Protein AF-T1IF90-F1 (afdb_monomer_lite)

Foldseek 3Di:
DLDDPDDCVQFLVSPPCLQVVLVVVCCVPPDDVVLAAWPDKAFWWWQDLQRFTATWIWTDHLFWTKTWDAASVVRGTDDMDIDTLQLFQEKEKEFAWEWLPFPDDDPPDDDDDPPPPCCPPPVVVVVVVPDDDDDDDDDPDDPPPPVRDTHTSPWIKMKTFRPNPDDDDPVLLPDPPNPDDRMIMTTFDPCLVVDDPVVVCSLNRHRVNVVVSSVVSCVPSVVPHNHHYHYDHDYSHNHPHDPSCVNVVVVVNGNGDDDDPDD

Organism: Rhodnius prolixus (NCBI:txid13249)

InterPro domains:
  IPR022158 Inositol phosphatase [PF12456] (11-103)
  IPR034753 hSac2 domain [PS51791] (13-161)
  IPR040242 Tumor protein p63-regulated gene 1-like [PTHR31108] (6-263)

Structure (mmCIF, N/CA/C/O backbone):
data_AF-T1I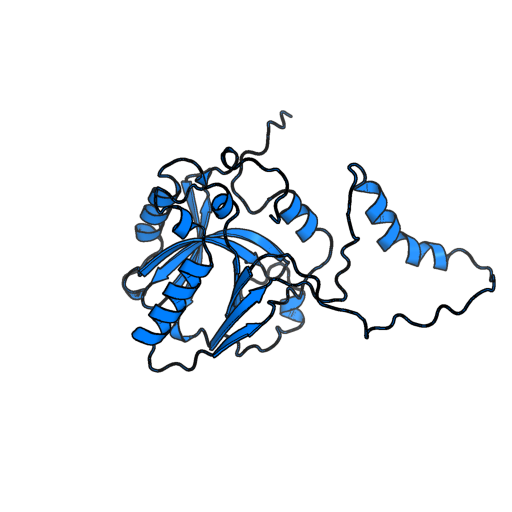F90-F1
#
_entry.id   AF-T1IF90-F1
#
loop_
_atom_site.group_PDB
_atom_site.id
_atom_site.type_symbol
_atom_site.label_atom_id
_atom_site.label_alt_id
_atom_site.label_comp_id
_atom_site.label_asym_id
_atom_site.label_entity_id
_atom_site.label_seq_id
_atom_site.pdbx_PDB_ins_code
_atom_site.Cartn_x
_atom_site.Cartn_y
_atom_site.Cartn_z
_atom_site.occupancy
_atom_site.B_iso_or_equiv
_atom_site.auth_seq_id
_atom_site.auth_comp_id
_atom_site.auth_asym_id
_atom_site.auth_atom_id
_atom_site.pdbx_PDB_model_num
ATOM 1 N N . VAL A 1 1 ? 18.112 -12.708 -6.846 1.00 41.78 1 VAL A N 1
ATOM 2 C CA . VAL A 1 1 ? 17.309 -11.521 -6.464 1.00 41.78 1 VAL A CA 1
ATOM 3 C C . VAL A 1 1 ? 16.527 -11.090 -7.694 1.00 41.78 1 VAL A C 1
ATOM 5 O O . VAL A 1 1 ? 17.154 -10.999 -8.745 1.00 41.78 1 VAL A O 1
ATOM 8 N N . PRO A 1 2 ? 15.200 -10.905 -7.627 1.00 41.34 2 PRO A N 1
ATOM 9 C CA . PRO A 1 2 ? 14.391 -10.539 -8.786 1.00 41.34 2 PRO A CA 1
ATOM 10 C C . PRO A 1 2 ? 14.542 -9.037 -9.047 1.00 41.34 2 PRO A C 1
ATOM 12 O O . PRO A 1 2 ? 13.644 -8.260 -8.746 1.00 41.34 2 PRO A O 1
ATOM 15 N N . TRP A 1 3 ? 15.711 -8.588 -9.504 1.00 47.84 3 TRP A N 1
ATOM 16 C CA . TRP A 1 3 ? 15.953 -7.154 -9.629 1.00 47.84 3 TRP A CA 1
ATOM 17 C C . TRP A 1 3 ? 16.817 -6.768 -10.829 1.00 47.84 3 TRP A C 1
ATOM 19 O O . TRP A 1 3 ? 17.763 -7.464 -11.194 1.00 47.84 3 TRP A O 1
ATOM 29 N N . SER A 1 4 ? 16.434 -5.646 -11.443 1.00 51.16 4 SER A N 1
ATOM 30 C CA . SER A 1 4 ? 16.751 -5.201 -12.804 1.00 51.16 4 SER A CA 1
ATOM 31 C C . SER A 1 4 ? 17.894 -4.180 -12.916 1.00 51.16 4 SER A C 1
ATOM 33 O O . SER A 1 4 ? 18.052 -3.576 -13.975 1.00 51.16 4 SER A O 1
ATOM 35 N N . GLY A 1 5 ? 18.717 -3.987 -11.879 1.00 54.72 5 GLY A N 1
ATOM 36 C CA . GLY A 1 5 ? 19.872 -3.078 -11.950 1.00 54.72 5 GLY A CA 1
ATOM 37 C C . GLY A 1 5 ? 19.556 -1.594 -11.719 1.00 54.72 5 GLY A C 1
ATOM 38 O O . GLY A 1 5 ? 20.279 -0.739 -12.220 1.00 54.72 5 GLY A O 1
ATOM 39 N N . GLU A 1 6 ? 18.475 -1.264 -11.011 1.00 64.50 6 GLU A N 1
ATOM 40 C CA . GLU A 1 6 ? 18.111 0.128 -10.686 1.00 64.50 6 GLU A CA 1
ATOM 41 C C . GLU A 1 6 ? 19.031 0.739 -9.595 1.00 64.50 6 GLU A C 1
ATOM 43 O O . GLU A 1 6 ? 19.900 0.069 -9.072 1.00 64.50 6 GLU A O 1
ATOM 48 N N . ASN A 1 7 ? 18.943 2.011 -9.205 1.00 80.00 7 ASN A N 1
ATOM 49 C CA . ASN A 1 7 ? 19.675 2.491 -8.018 1.00 80.00 7 ASN A CA 1
ATOM 50 C C . ASN A 1 7 ? 18.675 2.843 -6.918 1.00 80.00 7 ASN A C 1
ATOM 52 O O . ASN A 1 7 ? 17.694 3.535 -7.180 1.00 80.00 7 ASN A O 1
ATOM 56 N N . ALA A 1 8 ? 18.919 2.406 -5.679 1.00 83.94 8 ALA A N 1
ATOM 57 C CA . ALA A 1 8 ? 18.094 2.786 -4.528 1.00 83.94 8 ALA A CA 1
ATOM 58 C C . ALA A 1 8 ? 17.960 4.313 -4.413 1.00 83.94 8 ALA A C 1
ATOM 60 O O . ALA A 1 8 ? 16.882 4.835 -4.143 1.00 83.94 8 ALA A O 1
ATOM 61 N N . LYS A 1 9 ? 19.042 5.034 -4.733 1.00 86.50 9 LYS A N 1
ATOM 62 C CA . LYS A 1 9 ? 19.108 6.502 -4.723 1.00 86.50 9 LYS A CA 1
ATOM 63 C C . LYS A 1 9 ? 18.199 7.176 -5.751 1.00 86.50 9 LYS A C 1
ATOM 65 O O . LYS A 1 9 ? 17.943 8.372 -5.618 1.00 86.50 9 LYS A O 1
ATOM 70 N N . ASP A 1 10 ? 17.715 6.443 -6.753 1.00 87.94 10 ASP A N 1
ATOM 71 C CA . ASP A 1 10 ? 16.785 6.990 -7.740 1.00 87.94 10 ASP A CA 1
ATOM 72 C C . ASP A 1 10 ? 15.387 7.166 -7.148 1.00 87.94 10 ASP A C 1
ATOM 74 O O . ASP A 1 10 ? 14.632 8.009 -7.626 1.00 87.94 10 ASP A O 1
ATOM 78 N N . PHE A 1 11 ? 15.020 6.397 -6.121 1.00 88.75 11 PHE A N 1
ATOM 79 C CA . PHE A 1 11 ? 13.725 6.523 -5.461 1.00 88.75 11 PHE A CA 1
ATOM 80 C C . PHE A 1 11 ? 13.696 7.784 -4.595 1.00 88.75 11 PHE A C 1
ATOM 82 O O . PHE A 1 11 ? 14.562 7.992 -3.745 1.00 88.75 11 PHE A O 1
ATOM 89 N N . PHE A 1 12 ? 12.676 8.627 -4.764 1.00 90.69 12 PHE A N 1
ATOM 90 C CA . PHE A 1 12 ? 12.537 9.833 -3.940 1.00 90.69 12 PHE A CA 1
ATOM 91 C C . PHE A 1 12 ? 12.354 9.484 -2.457 1.00 90.69 12 PHE A C 1
ATOM 93 O O . PHE A 1 12 ? 12.907 10.167 -1.596 1.00 90.69 12 PHE A O 1
ATOM 100 N N . CYS A 1 13 ? 11.662 8.382 -2.164 1.00 89.25 13 CYS A N 1
ATOM 101 C CA . CYS A 1 13 ? 11.449 7.865 -0.814 1.00 89.25 13 CYS A CA 1
ATOM 102 C C . CYS A 1 13 ? 12.718 7.305 -0.141 1.00 89.25 13 CYS A C 1
ATOM 104 O O . CYS A 1 13 ? 12.714 7.140 1.073 1.00 89.25 13 CYS A O 1
ATOM 106 N N . TYR A 1 14 ? 13.820 7.082 -0.874 1.00 89.25 14 TYR A N 1
ATOM 107 C CA . TYR A 1 14 ? 15.103 6.658 -0.287 1.00 89.25 14 TYR A CA 1
ATOM 108 C C . TYR A 1 14 ? 15.765 7.758 0.556 1.00 89.25 14 TYR A C 1
ATOM 110 O O . TYR A 1 14 ? 16.671 7.497 1.343 1.00 89.25 14 TYR A O 1
ATOM 118 N N . ARG A 1 15 ? 15.345 9.017 0.394 1.00 89.44 15 ARG A N 1
ATOM 119 C CA . ARG A 1 15 ? 15.882 10.131 1.179 1.00 89.44 15 ARG A CA 1
ATOM 120 C C . ARG A 1 15 ? 15.450 10.001 2.640 1.00 89.44 15 ARG A C 1
ATOM 122 O O . ARG A 1 15 ? 14.266 9.840 2.934 1.00 89.44 15 ARG A O 1
ATOM 129 N N . ASN A 1 16 ? 16.413 10.153 3.546 1.00 85.81 16 ASN A N 1
ATOM 130 C CA . ASN A 1 16 ? 16.190 10.036 4.986 1.00 85.81 16 ASN A CA 1
ATOM 131 C C . ASN A 1 16 ? 15.026 10.915 5.465 1.00 85.81 16 ASN A C 1
ATOM 133 O O . ASN A 1 16 ? 14.923 12.091 5.110 1.00 85.81 16 ASN A O 1
ATOM 137 N N . GLY A 1 17 ? 14.152 10.329 6.284 1.00 88.50 17 GLY A N 1
ATOM 138 C CA . GLY A 1 17 ? 13.009 11.005 6.901 1.00 88.50 17 GLY A CA 1
ATOM 139 C C . GLY A 1 17 ? 11.807 11.247 5.984 1.00 88.50 17 GLY A C 1
ATOM 140 O O . GLY A 1 17 ? 10.732 11.569 6.482 1.00 88.50 17 GLY A O 1
ATOM 141 N N . LEU A 1 18 ? 11.926 11.050 4.669 1.00 92.19 18 LEU A N 1
ATOM 142 C CA . LEU A 1 18 ? 10.879 11.426 3.715 1.00 92.19 18 LEU A CA 1
ATOM 143 C C . LEU A 1 18 ? 9.643 10.513 3.830 1.00 92.19 18 LEU A C 1
ATOM 145 O O . LEU A 1 18 ? 8.515 11.002 3.837 1.00 92.19 18 LEU A O 1
ATOM 149 N N . VAL A 1 19 ? 9.847 9.208 4.048 1.00 93.44 19 VAL A N 1
ATOM 150 C CA . VAL A 1 19 ? 8.753 8.262 4.341 1.00 93.44 19 VAL A CA 1
ATOM 151 C C . VAL A 1 19 ? 8.096 8.561 5.692 1.00 93.44 19 VAL A C 1
ATOM 153 O O . VAL A 1 19 ? 6.872 8.574 5.784 1.00 93.44 19 VAL A O 1
ATOM 156 N N . SER A 1 20 ? 8.885 8.866 6.729 1.00 93.38 20 SER A N 1
ATOM 157 C CA . SER A 1 20 ? 8.363 9.226 8.059 1.00 93.38 20 SER A CA 1
ATOM 158 C C . SER A 1 20 ? 7.502 10.494 8.013 1.00 93.38 20 SER A C 1
ATOM 160 O O . SER A 1 20 ? 6.403 10.524 8.570 1.00 93.38 20 SER A O 1
ATOM 162 N N . ASN A 1 21 ? 7.953 11.517 7.281 1.00 95.25 21 ASN A N 1
ATOM 163 C CA . ASN A 1 21 ? 7.198 12.752 7.077 1.00 95.25 21 ASN A CA 1
ATOM 164 C C . ASN A 1 21 ? 5.886 12.484 6.336 1.00 95.25 21 ASN A C 1
ATOM 166 O O . ASN A 1 21 ? 4.833 12.913 6.800 1.00 95.25 21 ASN A O 1
ATOM 170 N N . ALA A 1 22 ? 5.932 11.704 5.252 1.00 96.31 22 ALA A N 1
ATOM 171 C CA . ALA A 1 22 ? 4.744 11.327 4.491 1.00 96.31 22 ALA A CA 1
ATOM 172 C C . ALA A 1 22 ? 3.731 10.548 5.348 1.00 96.31 22 ALA A C 1
ATOM 174 O O . ALA A 1 22 ? 2.530 10.809 5.293 1.00 96.31 22 ALA A O 1
ATOM 175 N N . VAL A 1 23 ? 4.205 9.635 6.202 1.00 96.12 23 VAL A N 1
ATOM 176 C CA . VAL A 1 23 ? 3.372 8.951 7.201 1.00 96.12 23 VAL A CA 1
ATOM 177 C C . VAL A 1 23 ? 2.760 9.961 8.177 1.00 96.12 23 VAL A C 1
ATOM 179 O O . VAL A 1 23 ? 1.567 9.886 8.459 1.00 96.12 23 VAL A O 1
ATOM 182 N N . GLY A 1 24 ? 3.540 10.923 8.675 1.00 96.31 24 GLY A N 1
ATOM 183 C CA . GLY A 1 24 ? 3.065 11.985 9.565 1.00 96.31 24 GLY A CA 1
ATOM 184 C C . GLY A 1 24 ? 1.987 12.879 8.944 1.00 96.31 24 GLY A C 1
ATOM 185 O O . GLY A 1 24 ? 1.017 13.217 9.621 1.00 96.31 24 GLY A O 1
ATOM 186 N N . GLU A 1 25 ? 2.119 13.226 7.665 1.00 96.19 25 GLU A N 1
ATOM 187 C CA . GLU A 1 25 ? 1.106 13.967 6.906 1.00 96.19 25 GLU A CA 1
ATOM 188 C C . GLU A 1 25 ? -0.152 13.127 6.690 1.00 96.19 25 GLU A C 1
ATOM 190 O O . GLU A 1 25 ? -1.251 13.565 7.030 1.00 96.19 25 GLU A O 1
ATOM 195 N N . CYS A 1 26 ? -0.006 11.873 6.255 1.00 96.12 26 CYS A N 1
ATOM 196 C CA . CYS A 1 26 ? -1.147 10.978 6.059 1.00 96.12 26 CYS A CA 1
ATOM 197 C C . CYS A 1 26 ? -1.917 10.728 7.364 1.00 96.12 26 CYS A C 1
ATOM 199 O O . CYS A 1 26 ? -3.143 10.643 7.344 1.00 96.12 26 CYS A O 1
ATOM 201 N N . LYS A 1 27 ? -1.236 10.666 8.518 1.00 95.69 27 LYS A N 1
ATOM 202 C CA . LYS A 1 27 ? -1.909 10.578 9.826 1.00 95.69 27 LYS A CA 1
ATOM 203 C C . LYS A 1 27 ? -2.815 11.777 10.107 1.00 95.69 27 LYS A C 1
ATOM 205 O O . LYS A 1 27 ? -3.818 11.606 10.785 1.00 95.69 27 LYS A O 1
ATOM 210 N N . LYS A 1 28 ? -2.462 12.972 9.629 1.00 95.00 28 LYS A N 1
ATOM 211 C CA . LYS A 1 28 ? -3.242 14.200 9.847 1.00 95.00 28 LYS A CA 1
ATOM 212 C C . LYS A 1 28 ? -4.353 14.371 8.814 1.00 95.00 28 LYS A C 1
ATOM 214 O O . LYS A 1 28 ? -5.429 14.833 9.166 1.00 95.00 28 LYS A O 1
ATOM 219 N N . GLU A 1 29 ? -4.077 14.032 7.557 1.00 94.19 29 GLU A N 1
ATOM 220 C CA . GLU A 1 29 ? -4.976 14.317 6.431 1.00 94.19 29 GLU A CA 1
ATOM 221 C C . GLU A 1 29 ? -5.935 13.166 6.101 1.00 94.19 29 GLU A C 1
ATOM 223 O O . GLU A 1 29 ? -7.036 13.408 5.611 1.00 94.19 29 GLU A O 1
ATOM 228 N N . VAL A 1 30 ? -5.529 11.914 6.345 1.00 94.56 30 VAL A N 1
ATOM 229 C CA . VAL A 1 30 ? -6.281 10.723 5.911 1.00 94.56 30 VAL A CA 1
ATOM 230 C C . VAL A 1 30 ? -7.002 10.041 7.070 1.00 94.56 30 VAL A C 1
ATOM 232 O O . VAL A 1 30 ? -8.107 9.528 6.876 1.00 94.56 30 VAL A O 1
ATOM 235 N N . LEU A 1 31 ? -6.402 10.004 8.265 1.00 95.50 31 LEU A N 1
ATOM 236 C CA . LEU A 1 31 ? -7.022 9.354 9.420 1.00 95.50 31 LEU A CA 1
ATOM 237 C C . LEU A 1 31 ? -8.123 10.225 10.025 1.00 95.50 31 LEU A C 1
ATOM 239 O O . LEU A 1 31 ? -7.976 11.427 10.224 1.00 95.50 31 LEU A O 1
ATOM 243 N N . THR A 1 32 ? -9.222 9.569 10.358 1.00 95.25 32 THR A N 1
ATOM 244 C CA . THR A 1 32 ? -10.383 10.119 11.049 1.00 95.25 32 THR A CA 1
ATOM 245 C C . THR A 1 32 ? -10.560 9.400 12.388 1.00 95.25 32 THR A C 1
ATOM 247 O O . THR A 1 32 ? -10.107 8.260 12.522 1.00 95.25 32 THR A O 1
ATOM 250 N N . PRO A 1 33 ? -11.226 10.013 13.383 1.00 93.00 33 PRO A N 1
ATOM 251 C CA . PRO A 1 33 ? -11.439 9.379 14.688 1.00 93.00 33 PRO A CA 1
ATOM 252 C C . PRO A 1 33 ? -12.119 8.001 14.610 1.00 93.00 33 PRO A C 1
ATOM 254 O O . PRO A 1 33 ? -11.827 7.123 15.421 1.00 93.00 33 PRO A O 1
ATOM 257 N N . ASP A 1 34 ? -12.973 7.788 13.606 1.00 94.00 34 ASP A N 1
ATOM 258 C CA . ASP A 1 34 ? -13.716 6.539 13.412 1.00 94.00 34 ASP A CA 1
ATOM 259 C C . ASP A 1 34 ? -12.855 5.383 12.877 1.00 94.00 34 ASP A C 1
ATOM 261 O O . ASP A 1 34 ? -13.228 4.216 13.032 1.00 94.00 34 ASP A O 1
ATOM 265 N N . ASP A 1 35 ? -11.685 5.678 12.294 1.00 94.75 35 ASP A N 1
ATOM 266 C CA . ASP A 1 35 ? -10.770 4.659 11.765 1.00 94.75 35 ASP A CA 1
ATOM 267 C C . ASP A 1 35 ? -10.067 3.875 12.886 1.00 94.75 35 ASP A C 1
ATOM 269 O O . ASP A 1 35 ? -9.528 2.795 12.639 1.00 94.75 35 ASP A O 1
ATOM 273 N N . GLY A 1 36 ? -10.072 4.389 14.118 1.00 93.75 36 GLY A N 1
ATOM 274 C CA . GLY A 1 36 ? -9.383 3.796 15.260 1.00 93.75 36 GLY A CA 1
ATOM 275 C C . GLY A 1 36 ? -7.880 4.097 15.318 1.00 93.75 36 GLY A C 1
ATOM 276 O O . GLY A 1 36 ? -7.337 4.884 14.546 1.00 93.75 36 GLY A O 1
ATOM 277 N N . GLU A 1 37 ? -7.199 3.482 16.286 1.00 94.62 37 GLU A N 1
ATOM 278 C CA . GLU A 1 37 ? -5.774 3.714 16.545 1.00 94.62 37 GLU A CA 1
ATOM 279 C C . GLU A 1 37 ? -4.900 3.151 15.421 1.00 94.62 37 GLU A C 1
ATOM 281 O O . GLU A 1 37 ? -5.136 2.041 14.939 1.00 94.62 37 GLU A O 1
ATOM 286 N N . LEU A 1 38 ? -3.865 3.897 15.030 1.00 96.75 38 LEU A N 1
ATOM 287 C CA . LEU A 1 38 ? -2.868 3.425 14.075 1.00 96.75 38 LEU A CA 1
ATOM 288 C C . LEU A 1 38 ? -1.998 2.336 14.717 1.00 96.75 38 LEU A C 1
ATOM 290 O O . LEU A 1 38 ? -1.329 2.586 15.717 1.00 96.75 38 LEU A O 1
ATOM 294 N N . ILE A 1 39 ? -1.970 1.166 14.088 1.00 96.69 39 ILE A N 1
ATOM 295 C CA . ILE A 1 39 ? -1.146 0.019 14.474 1.00 96.69 39 ILE A CA 1
ATOM 296 C C . ILE A 1 39 ? 0.229 0.103 13.810 1.00 96.69 39 ILE A C 1
ATOM 298 O O . ILE A 1 39 ? 1.252 -0.004 14.481 1.00 96.69 39 ILE A O 1
ATOM 302 N N . GLY A 1 40 ? 0.259 0.371 12.502 1.00 96.62 40 GLY A N 1
ATOM 303 C CA . GLY A 1 40 ? 1.499 0.409 11.737 1.00 96.62 40 GLY A CA 1
ATOM 304 C C . GLY A 1 40 ? 1.361 1.115 10.393 1.00 96.62 40 GLY A C 1
ATOM 305 O O . GLY A 1 40 ? 0.261 1.435 9.934 1.00 96.62 40 GLY A O 1
ATOM 306 N N . SER A 1 41 ? 2.507 1.380 9.772 1.00 97.44 41 SER A N 1
ATOM 307 C CA . SER A 1 41 ? 2.610 2.027 8.467 1.00 97.44 41 SER A CA 1
ATOM 308 C C . SER A 1 41 ? 3.754 1.426 7.662 1.00 97.44 41 SER A C 1
ATOM 310 O O . SER A 1 41 ? 4.850 1.280 8.199 1.00 97.44 41 SER A O 1
ATOM 312 N N . TRP A 1 42 ? 3.520 1.163 6.380 1.00 97.75 42 TRP A N 1
ATOM 313 C CA . TRP A 1 42 ? 4.478 0.553 5.459 1.00 97.75 42 TRP A CA 1
ATOM 314 C C . TRP A 1 42 ? 4.488 1.299 4.129 1.00 97.75 42 TRP A C 1
ATOM 316 O O . TRP A 1 42 ? 3.478 1.872 3.722 1.00 97.75 42 TRP A O 1
ATOM 326 N N . LEU A 1 43 ? 5.615 1.266 3.427 1.00 97.25 43 LEU A N 1
ATOM 327 C CA . LEU A 1 43 ? 5.707 1.624 2.020 1.00 97.25 43 LEU A CA 1
ATOM 328 C C . LEU A 1 43 ? 5.823 0.323 1.231 1.00 97.25 43 LEU A C 1
ATOM 330 O O . LEU A 1 43 ? 6.855 -0.337 1.294 1.00 97.25 43 LEU A O 1
ATOM 334 N N . LEU A 1 44 ? 4.764 -0.055 0.518 1.00 97.44 44 LEU A N 1
ATOM 335 C CA . LEU A 1 44 ? 4.661 -1.326 -0.200 1.00 97.44 44 LEU A CA 1
ATOM 336 C C . LEU A 1 44 ? 4.397 -1.097 -1.689 1.00 97.44 44 LEU A C 1
ATOM 338 O O . LEU A 1 44 ? 4.040 -0.000 -2.130 1.00 97.44 44 LEU A O 1
ATOM 342 N N . THR A 1 45 ? 4.545 -2.164 -2.468 1.00 95.88 45 THR A N 1
ATOM 343 C CA . THR A 1 45 ? 4.139 -2.184 -3.872 1.00 95.88 45 THR A CA 1
ATOM 344 C C . THR A 1 45 ? 2.742 -2.783 -3.971 1.00 95.88 45 THR A C 1
ATOM 346 O O . THR A 1 45 ? 2.543 -3.966 -3.696 1.00 95.88 45 THR A O 1
ATOM 349 N N . GLU A 1 46 ? 1.766 -1.981 -4.382 1.00 95.19 46 GLU A N 1
ATOM 350 C CA . GLU A 1 46 ? 0.431 -2.454 -4.746 1.00 95.19 46 GLU A CA 1
ATOM 351 C C . GLU A 1 46 ? 0.452 -2.980 -6.184 1.00 95.19 46 GLU A C 1
ATOM 353 O O . GLU A 1 46 ? 0.855 -2.274 -7.112 1.00 95.19 46 GLU A O 1
ATOM 358 N N . ILE A 1 47 ? -0.029 -4.205 -6.384 1.00 91.94 47 ILE A N 1
ATOM 359 C CA . ILE A 1 47 ? -0.232 -4.789 -7.709 1.00 91.94 47 ILE A CA 1
ATOM 360 C C . ILE A 1 47 ? -1.700 -4.631 -8.057 1.00 91.94 47 ILE A C 1
ATOM 362 O O . ILE A 1 47 ? -2.584 -5.263 -7.472 1.00 91.94 47 ILE A O 1
ATOM 366 N N . SER A 1 48 ? -1.960 -3.761 -9.026 1.00 87.69 48 SER A N 1
ATOM 367 C CA . SER A 1 48 ? -3.318 -3.530 -9.504 1.00 87.69 48 SER A CA 1
ATOM 368 C C . SER A 1 48 ? -3.872 -4.750 -10.245 1.00 87.69 48 SER A C 1
ATOM 370 O O . SER A 1 48 ? -3.132 -5.631 -10.678 1.00 87.69 48 SER A O 1
ATOM 372 N N . PHE A 1 49 ? -5.185 -4.761 -10.481 1.00 83.31 49 PHE A N 1
ATOM 373 C CA . PHE A 1 49 ? -5.837 -5.823 -11.251 1.00 83.31 49 PHE A CA 1
ATOM 374 C C . PHE A 1 49 ? -5.243 -6.027 -12.659 1.00 83.31 49 PHE A C 1
ATOM 376 O O . PHE A 1 49 ? -5.206 -7.152 -13.145 1.00 83.31 49 PHE A O 1
ATOM 383 N N . TRP A 1 50 ? -4.737 -4.954 -13.273 1.00 80.62 50 TRP A N 1
ATOM 384 C CA . TRP A 1 50 ? -4.089 -4.941 -14.591 1.00 80.62 50 TRP A CA 1
ATOM 385 C C . TRP A 1 50 ? -2.574 -5.177 -14.526 1.00 80.62 50 TRP A C 1
ATOM 387 O O . TRP A 1 50 ? -1.850 -4.756 -15.422 1.00 80.62 50 TRP A O 1
ATOM 397 N N . ASP A 1 51 ? -2.086 -5.770 -13.435 1.00 84.19 51 ASP A N 1
ATOM 398 C CA . ASP A 1 51 ? -0.671 -6.066 -13.190 1.00 84.19 51 ASP A CA 1
ATOM 399 C C . ASP A 1 51 ? 0.259 -4.835 -13.186 1.00 84.19 51 ASP A C 1
ATOM 401 O O . ASP A 1 51 ? 1.471 -4.958 -13.268 1.00 84.19 51 ASP A O 1
ATOM 405 N N . ASN A 1 52 ? -0.270 -3.616 -13.047 1.00 85.88 52 ASN A N 1
ATOM 406 C CA . ASN A 1 52 ? 0.579 -2.444 -12.818 1.00 85.88 52 ASN A CA 1
ATOM 407 C C . ASN A 1 52 ? 1.041 -2.400 -11.358 1.00 85.88 52 ASN A C 1
ATOM 409 O O . ASN A 1 52 ? 0.196 -2.344 -10.458 1.00 85.88 52 ASN A O 1
ATOM 413 N N . GLU A 1 53 ? 2.354 -2.354 -11.153 1.00 89.88 53 GLU A N 1
ATOM 414 C CA . GLU A 1 53 ? 2.998 -2.137 -9.854 1.00 89.88 53 GLU A CA 1
ATOM 415 C C . GLU A 1 53 ? 3.023 -0.665 -9.484 1.00 89.88 53 GLU A C 1
ATOM 417 O O . GLU A 1 53 ? 3.452 0.167 -10.282 1.00 89.88 53 GLU A O 1
ATOM 422 N N . LYS A 1 54 ? 2.574 -0.318 -8.281 1.00 93.00 54 LYS A N 1
ATOM 423 C CA . LYS A 1 54 ? 2.491 1.074 -7.840 1.00 93.00 54 LYS A CA 1
ATOM 424 C C . LYS A 1 54 ? 3.001 1.221 -6.415 1.00 93.00 54 LYS A C 1
ATOM 426 O O . LYS A 1 54 ? 2.612 0.463 -5.534 1.00 93.00 54 LYS A O 1
ATOM 431 N N . GLU A 1 55 ? 3.805 2.248 -6.184 1.00 94.81 55 GLU A N 1
ATOM 432 C CA . GLU A 1 55 ? 4.280 2.621 -4.852 1.00 94.81 55 GLU A CA 1
ATOM 433 C C . GLU A 1 55 ? 3.118 3.169 -4.007 1.00 94.81 55 GLU A C 1
ATOM 435 O O . GLU A 1 55 ? 2.385 4.066 -4.450 1.00 94.81 55 GLU A O 1
ATOM 440 N N . ARG A 1 56 ? 2.902 2.605 -2.813 1.00 97.31 56 ARG A N 1
ATOM 441 C CA . ARG A 1 56 ? 1.804 2.979 -1.908 1.00 97.31 56 ARG A CA 1
ATOM 442 C C . ARG A 1 56 ? 2.238 3.015 -0.456 1.00 97.31 56 ARG A C 1
ATOM 444 O O . ARG A 1 56 ? 2.867 2.081 0.032 1.00 97.31 56 ARG A O 1
ATOM 451 N N . LEU A 1 57 ? 1.793 4.052 0.249 1.00 97.88 57 LEU A N 1
ATOM 452 C CA . LEU A 1 57 ? 1.781 4.050 1.707 1.00 97.88 57 LEU A CA 1
ATOM 453 C C . LEU A 1 57 ? 0.576 3.241 2.184 1.00 97.88 57 LEU A C 1
ATOM 455 O O . LEU A 1 57 ? -0.558 3.526 1.807 1.00 97.88 57 LEU A O 1
ATOM 459 N N . VAL A 1 58 ? 0.818 2.230 3.005 1.00 98.31 58 VAL A N 1
ATOM 460 C CA . VAL A 1 58 ? -0.208 1.381 3.609 1.00 98.31 58 VAL A CA 1
ATOM 461 C C . VAL A 1 58 ? -0.244 1.685 5.099 1.00 98.31 58 VAL A C 1
ATOM 463 O O . VAL A 1 58 ? 0.773 1.574 5.775 1.00 98.31 58 VAL A O 1
ATOM 466 N N . LEU A 1 59 ? -1.402 2.093 5.611 1.00 98.31 59 LEU A N 1
ATOM 467 C CA . LEU A 1 59 ? -1.640 2.338 7.031 1.00 98.31 59 LEU A CA 1
ATOM 468 C C . LEU A 1 59 ? -2.622 1.287 7.543 1.00 98.31 59 LEU A C 1
ATOM 470 O O . LEU A 1 59 ? -3.692 1.101 6.959 1.00 98.31 59 LEU A O 1
ATOM 474 N N . LEU A 1 60 ? -2.267 0.618 8.636 1.00 98.00 60 LEU A N 1
ATOM 475 C CA . LEU A 1 60 ? -3.154 -0.304 9.337 1.00 98.00 60 LEU A CA 1
ATOM 476 C C . LEU A 1 60 ? -3.613 0.354 10.627 1.00 98.00 60 LEU A C 1
ATOM 478 O O . LEU A 1 60 ? -2.786 0.745 11.453 1.00 98.00 60 LEU A O 1
ATOM 482 N N . THR A 1 61 ? -4.920 0.453 10.811 1.00 97.31 61 THR A N 1
ATOM 483 C CA . THR A 1 61 ? -5.525 0.862 12.078 1.00 97.31 61 THR A CA 1
ATOM 484 C C . THR A 1 61 ? -6.246 -0.316 12.724 1.00 97.31 61 THR A C 1
ATOM 486 O O . THR A 1 61 ? -6.308 -1.411 12.169 1.00 97.31 61 THR A O 1
ATOM 489 N N . THR A 1 62 ? -6.835 -0.105 13.900 1.00 94.94 62 THR A N 1
ATOM 490 C CA . THR A 1 62 ? -7.652 -1.134 14.560 1.00 94.94 62 THR A CA 1
ATOM 491 C C . THR A 1 62 ? -8.926 -1.504 13.798 1.00 94.94 62 THR A C 1
ATOM 493 O O . THR A 1 62 ? -9.518 -2.535 14.117 1.00 94.94 62 THR A O 1
ATOM 496 N N . ARG A 1 63 ? -9.373 -0.687 12.830 1.00 94.88 63 ARG A N 1
ATOM 497 C CA . ARG A 1 63 ? -10.622 -0.909 12.075 1.00 94.88 63 ARG A CA 1
ATOM 498 C C . ARG A 1 63 ? -10.478 -0.844 10.561 1.00 94.88 63 ARG A C 1
ATOM 500 O O . ARG A 1 63 ? -11.355 -1.350 9.872 1.00 94.88 63 ARG A O 1
ATOM 507 N N . MET A 1 64 ? -9.416 -0.240 10.036 1.00 96.44 64 MET A N 1
ATOM 508 C CA . MET A 1 64 ? -9.261 0.041 8.611 1.00 96.44 64 MET A CA 1
ATOM 509 C C . MET A 1 64 ? -7.893 -0.399 8.093 1.00 96.44 64 MET A C 1
ATOM 511 O O . MET A 1 64 ? -6.856 -0.169 8.716 1.00 96.44 64 MET A O 1
ATOM 515 N N . LEU A 1 65 ? -7.894 -0.943 6.882 1.00 97.44 65 LEU A N 1
ATOM 516 C CA . LEU A 1 65 ? -6.733 -1.018 6.009 1.00 97.44 65 LEU A CA 1
ATOM 517 C C . LEU A 1 65 ? -6.803 0.139 5.012 1.00 97.44 65 LEU A C 1
ATOM 519 O O . LEU A 1 65 ? -7.718 0.214 4.190 1.00 97.44 65 LEU A O 1
ATOM 523 N N . ILE A 1 66 ? -5.836 1.048 5.075 1.00 98.00 66 ILE A N 1
ATOM 524 C CA . ILE A 1 66 ? -5.829 2.274 4.277 1.00 98.00 66 ILE A CA 1
ATOM 525 C C . ILE A 1 66 ? -4.646 2.237 3.317 1.00 98.00 66 ILE A C 1
ATOM 527 O O . ILE A 1 66 ? -3.507 2.036 3.721 1.00 98.00 66 ILE A O 1
ATOM 531 N N . THR A 1 67 ? -4.908 2.435 2.031 1.00 97.75 67 THR A N 1
ATOM 532 C CA . THR A 1 67 ? -3.893 2.485 0.971 1.00 97.75 67 THR A CA 1
ATOM 533 C C . THR A 1 67 ? -3.862 3.883 0.380 1.00 97.75 67 THR A C 1
ATOM 535 O O . THR A 1 67 ? -4.870 4.360 -0.132 1.00 97.75 67 THR A O 1
ATOM 538 N N . VAL A 1 68 ? -2.714 4.546 0.444 1.00 97.75 68 VAL A N 1
ATOM 539 C CA . VAL A 1 68 ? -2.534 5.948 0.069 1.00 97.75 68 VAL A CA 1
ATOM 540 C C . VAL A 1 68 ? -1.591 6.050 -1.125 1.00 97.75 68 VAL A C 1
ATOM 542 O O . VAL A 1 68 ? -0.468 5.536 -1.116 1.00 97.75 68 VAL A O 1
ATOM 545 N N . LYS A 1 69 ? -2.037 6.758 -2.164 1.00 96.62 69 LYS A N 1
ATOM 546 C CA . LYS A 1 69 ? -1.179 7.254 -3.239 1.00 96.62 69 LYS A CA 1
ATOM 547 C C . LYS A 1 69 ? -0.587 8.583 -2.783 1.00 96.62 69 LYS A C 1
ATOM 549 O O . LYS A 1 69 ? -1.249 9.618 -2.857 1.00 96.62 69 LYS A O 1
ATOM 554 N N . TYR A 1 70 ? 0.654 8.538 -2.327 1.00 97.00 70 TYR A N 1
ATOM 555 C CA . TYR A 1 70 ? 1.407 9.712 -1.908 1.00 97.00 70 TYR A CA 1
ATOM 556 C C . TYR A 1 70 ? 2.440 10.078 -2.972 1.00 97.00 70 TYR A C 1
ATOM 558 O O . TYR A 1 70 ? 3.160 9.205 -3.446 1.00 97.00 70 TYR A O 1
ATOM 566 N N . ASP A 1 71 ? 2.496 11.347 -3.364 1.00 95.00 71 ASP A N 1
ATOM 567 C CA . ASP A 1 71 ? 3.483 11.861 -4.306 1.00 95.00 71 ASP A CA 1
ATOM 568 C C . ASP A 1 71 ? 4.770 12.240 -3.574 1.00 95.00 71 ASP A C 1
ATOM 570 O O . ASP A 1 71 ? 4.834 13.266 -2.899 1.00 95.00 71 ASP A O 1
ATOM 574 N N . PHE A 1 72 ? 5.813 11.421 -3.714 1.00 93.94 72 PHE A N 1
ATOM 575 C CA . PHE A 1 72 ? 7.117 11.685 -3.097 1.00 93.94 72 PHE A CA 1
ATOM 576 C C . PHE A 1 72 ? 7.945 12.761 -3.820 1.00 93.94 72 PHE A C 1
ATOM 578 O O . PHE A 1 72 ? 8.999 13.155 -3.319 1.00 93.94 72 PHE A O 1
ATOM 585 N N . ILE A 1 73 ? 7.485 13.254 -4.974 1.00 91.06 73 ILE A N 1
ATOM 586 C CA . ILE A 1 73 ? 8.093 14.387 -5.684 1.00 91.06 73 ILE A CA 1
ATOM 587 C C . ILE A 1 73 ? 7.449 15.686 -5.203 1.00 91.06 73 ILE A C 1
ATOM 589 O O . ILE A 1 73 ? 8.155 16.614 -4.814 1.00 91.06 73 ILE A O 1
ATOM 593 N N . ALA A 1 74 ? 6.116 15.741 -5.214 1.00 93.56 74 ALA A N 1
ATOM 594 C CA . ALA A 1 74 ? 5.349 16.916 -4.801 1.00 93.56 74 ALA A CA 1
ATOM 595 C C . ALA A 1 74 ? 5.125 17.011 -3.282 1.00 93.56 74 ALA A C 1
ATOM 597 O O . ALA A 1 74 ? 4.628 18.036 -2.825 1.00 93.56 74 ALA A O 1
ATOM 598 N N . LEU A 1 75 ? 5.485 15.966 -2.524 1.00 93.75 75 LEU A N 1
ATOM 599 C CA . LEU A 1 75 ? 5.260 15.833 -1.079 1.00 93.75 75 LEU A CA 1
ATOM 600 C C . LEU A 1 75 ? 3.791 16.069 -0.717 1.00 93.75 75 LEU A C 1
ATOM 602 O O . LEU A 1 75 ? 3.457 16.997 0.011 1.00 93.75 75 LEU A O 1
ATOM 606 N N . LYS A 1 76 ? 2.903 15.281 -1.332 1.00 94.50 76 LYS A N 1
ATOM 607 C CA . LYS A 1 76 ? 1.461 15.476 -1.180 1.00 94.50 76 LYS A CA 1
ATOM 608 C C . LYS A 1 76 ? 0.673 14.181 -1.314 1.00 94.50 76 LYS A C 1
ATOM 610 O O . LYS A 1 76 ? 0.902 13.382 -2.224 1.00 94.50 76 LYS A O 1
ATOM 615 N N . GLN A 1 77 ? -0.343 14.023 -0.473 1.00 95.44 77 GLN A N 1
ATOM 616 C CA . GLN A 1 77 ? -1.367 12.997 -0.629 1.00 95.44 77 GLN A CA 1
ATOM 617 C C . GLN A 1 77 ? -2.223 13.266 -1.888 1.00 95.44 77 GLN A C 1
ATOM 619 O O . GLN A 1 77 ? -2.791 14.345 -2.055 1.00 95.44 77 GLN A O 1
ATOM 624 N N . LEU A 1 78 ? -2.298 12.295 -2.810 1.00 95.31 78 LEU A N 1
ATOM 625 C CA . LEU A 1 78 ? -3.047 12.433 -4.072 1.00 95.31 78 LEU A CA 1
ATOM 626 C C . LEU A 1 78 ? -4.388 11.702 -4.064 1.00 95.31 78 LEU A C 1
ATOM 628 O O . LEU A 1 78 ? -5.378 12.227 -4.562 1.00 95.31 78 LEU A O 1
ATOM 632 N N . ASP A 1 79 ? -4.395 10.461 -3.585 1.00 95.19 79 ASP A N 1
ATOM 633 C CA . ASP A 1 79 ? -5.595 9.623 -3.490 1.00 95.19 79 ASP A CA 1
ATOM 634 C C . ASP A 1 79 ? -5.459 8.629 -2.327 1.00 95.19 79 ASP A C 1
ATOM 636 O O . ASP A 1 79 ? -4.337 8.358 -1.881 1.00 95.19 79 ASP A O 1
ATOM 640 N N . TYR A 1 80 ? -6.565 8.102 -1.808 1.00 96.25 80 TYR A N 1
ATOM 641 C CA . TYR A 1 80 ? -6.545 7.033 -0.811 1.00 96.25 80 TYR A CA 1
ATOM 642 C C . TYR A 1 80 ? -7.777 6.134 -0.903 1.00 96.25 80 TYR A C 1
ATOM 644 O O . TYR A 1 80 ? -8.860 6.544 -1.313 1.00 96.25 80 TYR A O 1
ATOM 652 N N . ARG A 1 81 ? -7.614 4.891 -0.456 1.00 95.06 81 ARG 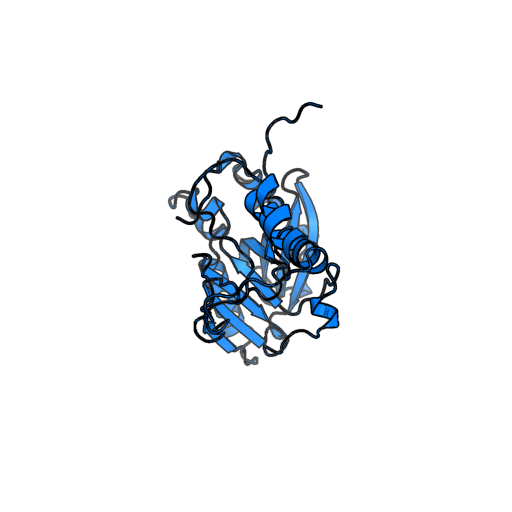A N 1
ATOM 653 C CA . ARG A 1 81 ? -8.679 3.898 -0.327 1.00 95.06 81 ARG A CA 1
ATOM 654 C C . ARG A 1 81 ? -8.700 3.372 1.099 1.00 95.06 81 ARG A C 1
ATOM 656 O O . ARG A 1 81 ? -7.660 2.938 1.586 1.00 95.06 81 ARG A O 1
ATOM 663 N N . LYS A 1 82 ? -9.866 3.377 1.745 1.00 96.19 82 LYS A N 1
ATOM 664 C CA . LYS A 1 82 ? -10.079 2.745 3.055 1.00 96.19 82 LYS A CA 1
ATOM 665 C C . LYS A 1 82 ? -10.902 1.477 2.875 1.00 96.19 82 LYS A C 1
ATOM 667 O O . LYS A 1 82 ? -11.925 1.504 2.195 1.00 96.19 82 LYS A O 1
ATOM 672 N N . VAL A 1 83 ? -10.449 0.385 3.472 1.00 95.25 83 VAL A N 1
ATOM 673 C CA . VAL A 1 83 ? -11.158 -0.894 3.506 1.00 95.25 83 VAL A CA 1
ATOM 674 C C . VAL A 1 83 ? -11.350 -1.270 4.972 1.00 95.25 83 VAL A C 1
ATOM 676 O O . VAL A 1 83 ? -10.350 -1.490 5.657 1.00 95.25 83 VAL A O 1
ATOM 679 N N . PRO A 1 84 ? -12.593 -1.331 5.469 1.00 94.88 84 PRO A N 1
ATOM 680 C CA . PRO A 1 84 ? -12.864 -1.834 6.807 1.00 94.88 84 PRO A CA 1
ATOM 681 C C . PRO A 1 84 ? -12.321 -3.255 6.980 1.00 94.88 84 PRO A C 1
ATOM 683 O O . PRO A 1 84 ? -12.459 -4.103 6.100 1.00 94.88 84 PRO A O 1
ATOM 686 N N . LEU A 1 85 ? -11.659 -3.526 8.098 1.00 94.44 85 LEU A N 1
ATOM 687 C CA . LEU A 1 85 ? -11.068 -4.841 8.347 1.00 94.44 85 LEU A CA 1
ATOM 688 C C . LEU A 1 85 ? -12.137 -5.922 8.570 1.00 94.44 85 LEU A C 1
ATOM 690 O O . LEU A 1 85 ? -11.883 -7.092 8.306 1.00 94.44 85 LEU A O 1
ATOM 694 N N . ASP A 1 86 ? -13.333 -5.535 9.015 1.00 91.25 86 ASP A N 1
ATOM 695 C CA . ASP A 1 86 ? -14.482 -6.417 9.232 1.00 91.25 86 ASP A CA 1
ATOM 696 C C . ASP A 1 86 ? -15.155 -6.883 7.936 1.00 91.25 86 ASP A C 1
ATOM 698 O O . ASP A 1 86 ? -15.980 -7.787 7.990 1.00 91.25 86 ASP A O 1
ATOM 702 N N . VAL A 1 87 ? -14.821 -6.311 6.774 1.00 91.62 87 VAL A N 1
ATOM 703 C CA . VAL A 1 87 ? -15.306 -6.822 5.481 1.00 91.62 87 VAL A CA 1
ATOM 704 C C . VAL A 1 87 ? -14.314 -7.768 4.802 1.00 91.62 87 VAL A C 1
ATOM 706 O O . VAL A 1 87 ? -14.682 -8.430 3.833 1.00 91.62 87 VAL A O 1
ATOM 709 N N . ILE A 1 88 ? -13.065 -7.846 5.274 1.00 92.88 88 ILE A N 1
ATOM 710 C CA . ILE A 1 88 ? -12.015 -8.671 4.657 1.00 92.88 88 ILE A CA 1
ATOM 711 C C . ILE A 1 88 ? -12.243 -10.144 5.006 1.00 92.88 88 ILE A C 1
ATOM 713 O O . ILE A 1 88 ? -11.802 -10.607 6.051 1.00 92.88 88 ILE A O 1
ATOM 717 N N . ASP A 1 89 ? -12.891 -10.886 4.108 1.00 91.69 89 ASP A N 1
ATOM 718 C CA . ASP A 1 89 ? -13.228 -12.311 4.261 1.00 91.69 89 ASP A CA 1
ATOM 719 C C . ASP A 1 89 ? -12.090 -13.292 3.970 1.00 91.69 89 ASP A C 1
ATOM 721 O O . ASP A 1 89 ? -12.086 -14.403 4.504 1.00 91.69 89 ASP A O 1
ATOM 725 N N . THR A 1 90 ? -11.120 -12.908 3.141 1.00 92.62 90 THR A N 1
ATOM 726 C CA . THR A 1 90 ? -10.056 -13.818 2.708 1.00 92.62 90 THR A CA 1
ATOM 727 C C . THR A 1 90 ? -8.720 -13.092 2.637 1.00 92.62 90 THR A C 1
ATOM 729 O O . THR A 1 90 ? -8.610 -12.031 2.019 1.00 92.62 90 THR A O 1
ATOM 732 N N . VAL A 1 91 ? -7.679 -13.707 3.196 1.00 94.12 91 VAL A N 1
ATOM 733 C CA . VAL A 1 91 ? -6.282 -13.289 3.033 1.00 94.12 91 VAL A CA 1
ATOM 734 C C . VAL A 1 91 ? -5.522 -14.421 2.355 1.00 94.12 91 VAL A C 1
ATOM 736 O O . VAL A 1 91 ? -5.438 -15.526 2.880 1.00 94.12 91 VAL A O 1
ATOM 739 N N . ILE A 1 92 ? -4.970 -14.167 1.173 1.00 94.69 92 ILE A N 1
ATOM 740 C CA . ILE A 1 92 ? -4.120 -15.116 0.453 1.00 94.69 92 ILE A CA 1
ATOM 741 C C . ILE A 1 92 ? -2.667 -14.691 0.624 1.00 94.69 92 ILE A C 1
ATOM 743 O O . ILE A 1 92 ? -2.329 -13.539 0.363 1.00 94.69 92 ILE A O 1
ATOM 747 N N . VAL A 1 93 ? -1.816 -15.631 1.016 1.00 95.44 93 VAL A N 1
ATOM 748 C CA . VAL A 1 93 ? -0.376 -15.442 1.187 1.00 95.44 93 VAL A CA 1
ATOM 749 C C . VAL A 1 93 ? 0.349 -16.409 0.263 1.00 95.44 93 VAL A C 1
ATOM 751 O O . VAL A 1 93 ? 0.070 -17.610 0.278 1.00 95.44 93 VAL A O 1
ATOM 754 N N . GLY A 1 94 ? 1.283 -15.911 -0.537 1.00 92.88 94 GLY A N 1
ATOM 755 C CA . GLY A 1 94 ? 2.108 -16.768 -1.380 1.00 92.88 94 GLY A CA 1
ATOM 756 C C . GLY A 1 94 ? 2.741 -16.037 -2.549 1.00 92.88 94 GLY A C 1
ATOM 757 O O . GLY A 1 94 ? 2.620 -14.821 -2.697 1.00 92.88 94 GLY A O 1
ATOM 758 N N . ASP A 1 95 ? 3.407 -16.811 -3.398 1.00 91.31 95 ASP A N 1
ATOM 759 C CA . ASP A 1 95 ? 4.115 -16.270 -4.548 1.00 91.31 95 ASP A CA 1
ATOM 760 C C . ASP A 1 95 ? 3.157 -15.707 -5.596 1.00 91.31 95 ASP A C 1
ATOM 762 O O . ASP A 1 95 ? 2.128 -16.298 -5.936 1.00 91.31 95 ASP A O 1
ATOM 766 N N . LEU A 1 96 ? 3.532 -14.566 -6.160 1.00 88.44 96 LEU A N 1
ATOM 767 C CA . LEU A 1 96 ? 2.859 -13.979 -7.306 1.00 88.44 96 LEU A CA 1
ATOM 768 C C . LEU A 1 96 ? 3.122 -14.839 -8.541 1.00 88.44 96 LEU A C 1
ATOM 770 O O . LEU A 1 96 ? 4.274 -15.056 -8.923 1.00 88.44 96 LEU A O 1
ATOM 774 N N . ALA A 1 97 ? 2.055 -15.286 -9.197 1.00 84.19 97 ALA A N 1
ATOM 775 C CA . ALA A 1 97 ? 2.155 -16.139 -10.371 1.00 84.19 97 ALA A CA 1
ATOM 776 C C . ALA A 1 97 ? 1.241 -15.662 -11.504 1.00 84.19 97 ALA A C 1
ATOM 778 O O . ALA A 1 97 ? 0.097 -15.244 -11.303 1.00 84.19 97 ALA A O 1
ATOM 779 N N . TYR A 1 98 ? 1.744 -15.743 -12.730 1.00 78.06 98 TYR A N 1
ATOM 780 C CA . TYR A 1 98 ? 0.947 -15.498 -13.922 1.00 78.06 98 TYR A CA 1
ATOM 781 C C . TYR A 1 98 ? 0.169 -16.745 -14.312 1.00 78.06 98 TYR A C 1
ATOM 783 O O . TYR A 1 98 ? 0.716 -17.845 -14.223 1.00 78.06 98 TYR A O 1
ATOM 791 N N . PRO A 1 99 ? -1.065 -16.597 -14.821 1.00 69.69 99 PRO A N 1
ATOM 792 C CA . PRO A 1 99 ? -1.798 -17.722 -15.352 1.00 69.69 99 PRO A CA 1
ATOM 793 C C . PRO A 1 99 ? -1.016 -18.346 -16.514 1.00 69.69 99 PRO A C 1
ATOM 795 O O . PRO A 1 99 ? -0.286 -17.650 -17.231 1.00 69.69 99 PRO A O 1
ATOM 798 N N . PRO A 1 100 ? -1.192 -19.645 -16.754 1.00 58.16 100 PRO A N 1
ATOM 799 C CA . PRO A 1 100 ? -0.381 -20.354 -17.730 1.00 58.16 100 PRO A CA 1
ATOM 800 C C . PRO A 1 100 ? -0.471 -19.839 -19.176 1.00 58.16 100 PRO A C 1
ATOM 802 O O . PRO A 1 100 ? 0.512 -19.863 -19.907 1.00 58.16 100 PRO A O 1
ATOM 805 N N . ILE A 1 101 ? -1.632 -19.311 -19.584 1.00 57.50 101 ILE A N 1
ATOM 806 C CA . ILE A 1 101 ? -1.875 -18.760 -20.936 1.00 57.50 101 ILE A CA 1
ATOM 807 C C . ILE A 1 101 ? -1.311 -17.326 -21.064 1.00 57.50 101 ILE A C 1
ATOM 809 O O . ILE A 1 101 ? -1.597 -16.592 -22.006 1.00 57.50 101 ILE A O 1
ATOM 813 N N . SER A 1 102 ? -0.497 -16.881 -20.107 1.00 52.91 102 SER A N 1
ATOM 814 C CA . SER A 1 102 ? 0.159 -15.581 -20.172 1.00 52.91 102 SER A CA 1
ATOM 815 C C . SER A 1 102 ? 1.027 -15.483 -21.442 1.00 52.91 102 SER A C 1
ATOM 817 O O . SER A 1 102 ? 1.804 -16.378 -21.772 1.00 52.91 102 SER A O 1
ATOM 819 N N . LEU A 1 103 ? 0.905 -14.383 -22.183 1.00 51.56 103 LEU A N 1
ATOM 820 C CA . LEU A 1 103 ? 1.581 -14.177 -23.472 1.00 51.56 103 LEU A CA 1
ATOM 821 C C . LEU A 1 103 ? 3.027 -13.668 -23.335 1.00 51.56 103 LEU A C 1
ATOM 823 O O . LEU A 1 103 ? 3.554 -13.089 -24.279 1.00 51.56 103 LEU A O 1
ATOM 827 N N . ILE A 1 104 ? 3.679 -13.842 -22.180 1.00 48.62 104 ILE A N 1
ATOM 828 C CA . ILE A 1 104 ? 5.060 -13.379 -21.980 1.00 48.62 104 ILE A CA 1
ATOM 829 C C . ILE A 1 104 ? 6.012 -14.199 -22.861 1.00 48.62 104 ILE A C 1
ATOM 831 O O . ILE A 1 104 ? 6.146 -15.409 -22.622 1.00 48.62 104 ILE A O 1
ATOM 835 N N . PRO A 1 105 ? 6.703 -13.573 -23.835 1.00 42.84 105 PRO A N 1
ATOM 836 C CA . PRO A 1 105 ? 7.861 -14.184 -24.455 1.00 42.84 105 PRO A CA 1
ATOM 837 C C . PRO A 1 105 ? 8.993 -14.227 -23.425 1.00 42.84 105 PRO A C 1
ATOM 839 O O . PRO A 1 105 ? 9.263 -13.253 -22.727 1.00 42.84 105 PRO A O 1
ATOM 842 N N . HIS A 1 106 ? 9.640 -15.379 -23.325 1.00 38.19 106 HIS A N 1
ATOM 843 C CA . HIS A 1 106 ? 10.834 -15.597 -22.520 1.00 38.19 106 HIS A CA 1
ATOM 844 C C . HIS A 1 106 ? 11.950 -14.653 -23.001 1.00 38.19 106 HIS A C 1
ATOM 846 O O . HIS A 1 106 ? 12.476 -14.849 -24.095 1.00 38.19 106 HIS A O 1
ATOM 852 N N . ILE A 1 107 ? 12.283 -13.606 -22.240 1.00 44.62 107 ILE A N 1
ATOM 853 C CA . ILE A 1 107 ? 13.434 -12.738 -22.542 1.00 44.62 107 ILE A CA 1
ATOM 854 C C . ILE A 1 107 ? 14.565 -13.121 -21.592 1.00 44.62 107 ILE A C 1
ATOM 856 O O . ILE A 1 107 ? 14.956 -12.350 -20.717 1.00 44.62 107 ILE A O 1
ATOM 860 N N . ASP A 1 108 ? 15.073 -14.337 -21.776 1.00 34.81 108 ASP A N 1
ATOM 861 C CA . ASP A 1 108 ? 16.412 -14.660 -21.306 1.00 34.81 108 ASP A CA 1
ATOM 862 C C . ASP A 1 108 ? 17.397 -14.047 -22.291 1.00 34.81 108 ASP A C 1
ATOM 864 O O . ASP A 1 108 ? 17.615 -14.550 -23.392 1.00 34.81 108 ASP A O 1
ATOM 868 N N . GLY A 1 109 ? 17.979 -12.930 -21.871 1.00 40.75 109 GLY A N 1
ATOM 869 C CA . GLY A 1 109 ? 19.124 -12.343 -22.537 1.00 40.75 109 GLY A CA 1
ATOM 870 C C . GLY A 1 109 ? 18.802 -11.459 -23.744 1.00 40.75 109 GLY A C 1
ATOM 871 O O . GLY A 1 109 ? 17.934 -11.716 -24.571 1.00 40.75 109 GLY A O 1
ATOM 872 N N . LEU A 1 110 ? 19.641 -10.435 -23.847 1.00 36.88 110 LEU A N 1
ATOM 873 C CA . LEU A 1 110 ? 19.870 -9.548 -24.977 1.00 36.88 110 LEU A CA 1
ATOM 874 C C . LEU A 1 110 ? 18.998 -8.291 -25.107 1.00 36.88 110 LEU A C 1
ATOM 876 O O . LEU A 1 110 ? 17.784 -8.282 -25.302 1.00 36.88 110 LEU A O 1
ATOM 880 N N . ALA A 1 111 ? 19.738 -7.189 -25.026 1.00 44.28 111 ALA A N 1
ATOM 881 C CA . ALA A 1 111 ? 19.383 -5.856 -25.442 1.00 44.28 111 ALA A CA 1
ATOM 882 C C . ALA A 1 111 ? 18.843 -5.820 -26.882 1.00 44.28 111 ALA A C 1
ATOM 884 O O . ALA A 1 111 ? 19.158 -6.671 -27.707 1.00 44.28 111 ALA A O 1
ATOM 885 N N . THR A 1 112 ? 18.124 -4.736 -27.181 1.00 41.38 112 THR A N 1
ATOM 886 C CA . THR A 1 112 ? 17.620 -4.317 -28.502 1.00 41.38 112 THR A CA 1
ATOM 887 C C . THR A 1 112 ? 16.426 -5.115 -29.043 1.00 41.38 112 THR A C 1
ATOM 889 O O . THR A 1 112 ? 16.527 -6.286 -29.375 1.00 41.38 112 THR A O 1
ATOM 892 N N . GLY A 1 113 ? 15.274 -4.449 -29.195 1.00 37.94 113 GLY A N 1
ATOM 893 C CA . GLY A 1 113 ? 14.222 -4.956 -30.085 1.00 37.94 113 GLY A CA 1
ATOM 894 C C . GLY A 1 113 ? 12.791 -4.902 -29.564 1.00 37.94 113 GLY A C 1
ATOM 895 O O . GLY A 1 113 ? 12.083 -5.902 -29.614 1.00 37.94 113 GLY A O 1
ATOM 896 N N . VAL A 1 114 ? 12.296 -3.723 -29.173 1.00 40.53 114 VAL A N 1
ATOM 897 C CA . VAL A 1 114 ? 10.835 -3.492 -29.104 1.00 40.53 114 VAL A CA 1
ATOM 898 C C . VAL A 1 114 ? 10.153 -3.643 -30.481 1.00 40.53 114 VAL A C 1
ATOM 900 O O . VAL A 1 114 ? 8.944 -3.838 -30.561 1.00 40.53 114 VAL A O 1
ATOM 903 N N . THR A 1 115 ? 10.924 -3.648 -31.572 1.00 36.66 115 THR A N 1
ATOM 904 C CA . THR A 1 115 ? 10.440 -3.730 -32.959 1.00 36.66 115 THR A CA 1
ATOM 905 C C . THR A 1 115 ? 10.025 -5.142 -33.408 1.00 36.66 115 THR A C 1
ATOM 907 O O . THR A 1 115 ? 9.227 -5.279 -34.334 1.00 36.66 115 THR A O 1
ATOM 910 N N . SER A 1 116 ? 10.516 -6.206 -32.762 1.00 39.41 116 SER A N 1
ATOM 911 C CA . SER A 1 116 ? 10.267 -7.601 -33.185 1.00 39.41 116 SER A CA 1
ATOM 912 C C . SER A 1 116 ? 8.941 -8.169 -32.660 1.00 39.41 116 SER A C 1
ATOM 914 O O . SER A 1 116 ? 8.361 -9.076 -33.257 1.00 39.41 116 SER A O 1
ATOM 916 N N . ILE A 1 117 ? 8.436 -7.618 -31.553 1.00 43.00 117 ILE A N 1
ATOM 917 C CA . ILE A 1 117 ? 7.302 -8.173 -30.796 1.00 43.00 117 ILE A CA 1
ATOM 918 C C . ILE A 1 117 ? 5.967 -7.890 -31.502 1.00 43.00 117 ILE A C 1
ATOM 920 O O . ILE A 1 117 ? 5.081 -8.743 -31.540 1.00 43.00 117 ILE A O 1
ATOM 924 N N . VAL A 1 118 ? 5.852 -6.731 -32.158 1.00 41.47 118 VAL A N 1
ATOM 925 C CA . VAL A 1 118 ? 4.641 -6.346 -32.902 1.00 41.47 118 VAL A CA 1
ATOM 926 C C . VAL A 1 118 ? 4.440 -7.236 -34.136 1.00 41.47 118 VAL A C 1
ATOM 928 O O . VAL A 1 118 ? 3.311 -7.601 -34.462 1.00 41.47 118 VAL A O 1
ATOM 931 N N . LYS A 1 119 ? 5.529 -7.670 -34.791 1.00 37.28 119 LYS A N 1
ATOM 932 C CA . LYS A 1 119 ? 5.447 -8.534 -35.980 1.00 37.28 119 LYS A CA 1
ATOM 933 C C . LYS A 1 119 ? 5.028 -9.973 -35.653 1.00 37.28 119 LYS A C 1
ATOM 935 O O . LYS A 1 119 ? 4.301 -10.577 -36.432 1.00 37.28 119 LYS A O 1
ATOM 940 N N . GLY A 1 120 ? 5.426 -10.521 -34.503 1.00 40.91 120 GLY A N 1
ATOM 941 C CA . GLY A 1 120 ? 5.134 -11.919 -34.156 1.00 40.91 120 GLY A CA 1
ATOM 942 C C . GLY A 1 120 ? 3.678 -12.188 -33.758 1.00 40.91 120 GLY A C 1
ATOM 943 O O . GLY A 1 120 ? 3.120 -13.210 -34.151 1.00 40.91 120 GLY A O 1
ATOM 944 N N . CYS A 1 121 ? 3.060 -11.272 -33.004 1.00 42.28 121 CYS A N 1
ATOM 945 C CA . CYS A 1 121 ? 1.739 -11.503 -32.408 1.00 42.28 121 CYS A CA 1
ATOM 946 C C . CYS A 1 121 ? 0.574 -10.927 -33.229 1.00 42.28 121 CYS A C 1
ATOM 948 O O . CYS A 1 121 ? -0.533 -11.452 -33.155 1.00 42.28 121 CYS A O 1
ATOM 950 N N . LEU A 1 122 ? 0.803 -9.867 -34.015 1.00 39.19 122 LEU A N 1
ATOM 951 C CA . LEU A 1 122 ? -0.269 -9.183 -34.754 1.00 39.19 122 LEU A CA 1
ATOM 952 C C . LEU A 1 122 ? -0.233 -9.421 -36.270 1.00 39.19 122 LEU A C 1
ATOM 954 O O . LEU A 1 122 ? -1.260 -9.263 -36.923 1.00 39.19 122 LEU A O 1
ATOM 958 N N . VAL A 1 123 ? 0.908 -9.820 -36.846 1.00 44.53 123 VAL A N 1
ATOM 959 C CA . VAL A 1 123 ? 1.057 -9.908 -38.316 1.00 44.53 123 VAL A CA 1
ATOM 960 C C . VAL A 1 123 ? 0.850 -11.329 -38.855 1.00 44.53 123 VAL A C 1
ATOM 962 O O . VAL A 1 123 ? 0.423 -11.488 -39.996 1.00 44.53 123 VAL A O 1
ATOM 965 N N . ARG A 1 124 ? 1.039 -12.379 -38.042 1.00 40.03 124 ARG A N 1
ATOM 966 C CA . ARG A 1 124 ? 0.813 -13.769 -38.486 1.00 40.03 124 ARG A CA 1
ATOM 967 C C . ARG A 1 124 ? -0.641 -14.098 -38.868 1.00 40.03 124 ARG A C 1
ATOM 969 O O . ARG A 1 124 ? -0.822 -14.663 -39.945 1.00 40.03 124 ARG A O 1
ATOM 976 N N . PRO A 1 125 ? -1.682 -13.689 -38.110 1.00 44.06 125 PRO A N 1
ATOM 977 C CA . PRO A 1 125 ? -3.064 -14.031 -38.472 1.00 44.06 125 PRO A CA 1
ATOM 978 C C . PRO A 1 125 ? -3.532 -13.381 -39.783 1.00 44.06 125 PRO A C 1
ATOM 980 O O . PRO A 1 125 ? -4.469 -13.857 -40.421 1.00 44.06 125 PRO A O 1
ATOM 983 N N . LEU A 1 126 ? -2.891 -12.277 -40.179 1.00 41.19 126 LEU A N 1
ATOM 984 C CA . LEU A 1 126 ? -3.222 -11.521 -41.386 1.00 41.19 126 LEU A CA 1
ATOM 985 C C . LEU A 1 126 ? -2.413 -11.978 -42.605 1.00 41.19 126 LEU A C 1
ATOM 987 O O . LEU A 1 126 ? -2.939 -11.958 -43.714 1.00 41.19 126 LEU A O 1
ATOM 991 N N . GLN A 1 127 ? -1.179 -12.449 -42.412 1.00 41.88 127 GLN A N 1
ATOM 992 C CA . GLN A 1 127 ? -0.339 -12.932 -43.509 1.00 41.88 127 GLN A CA 1
ATOM 993 C C . GLN A 1 127 ? -0.780 -14.316 -44.021 1.00 41.88 127 GLN A C 1
ATOM 995 O O . GLN A 1 127 ? -0.763 -14.552 -45.228 1.00 41.88 127 GLN A O 1
ATOM 1000 N N . GLU A 1 128 ? -1.261 -15.200 -43.140 1.00 44.81 128 GLU A N 1
ATOM 1001 C CA . GLU A 1 128 ? -1.767 -16.534 -43.522 1.00 44.81 128 GLU A CA 1
ATOM 1002 C C . GLU A 1 128 ? -3.126 -16.488 -44.242 1.00 44.81 128 GLU A C 1
ATOM 1004 O O . GLU A 1 128 ? -3.477 -17.415 -44.967 1.00 44.81 128 GLU A O 1
ATOM 1009 N N . ARG A 1 129 ? -3.881 -15.388 -44.115 1.00 40.16 129 ARG A N 1
ATOM 1010 C CA . ARG A 1 129 ? -5.148 -15.190 -44.839 1.00 40.16 129 ARG A CA 1
ATOM 1011 C C . ARG A 1 129 ? -4.980 -14.721 -46.287 1.00 40.16 129 ARG A C 1
ATOM 1013 O O . ARG A 1 129 ? -5.952 -14.784 -47.035 1.00 40.16 129 ARG A O 1
ATOM 1020 N N . TRP A 1 130 ? -3.796 -14.250 -46.688 1.00 39.38 130 TRP A N 1
ATOM 1021 C CA . TRP A 1 130 ? -3.557 -13.670 -48.022 1.00 39.38 130 TRP A CA 1
ATOM 1022 C C . TRP A 1 130 ? -2.630 -14.486 -48.930 1.00 39.38 130 TRP A C 1
ATOM 1024 O O . TRP A 1 130 ? -2.525 -14.172 -50.113 1.00 39.38 130 TRP A O 1
ATOM 1034 N N . ALA A 1 131 ? -2.014 -15.562 -48.440 1.00 39.84 131 ALA A N 1
ATOM 1035 C CA . ALA A 1 131 ? -1.208 -16.460 -49.264 1.00 39.84 131 ALA A CA 1
ATOM 1036 C C . ALA A 1 131 ? -1.940 -17.792 -49.477 1.00 39.84 131 ALA A C 1
ATOM 1038 O O . ALA A 1 131 ? -1.752 -18.755 -48.740 1.00 39.84 131 ALA A O 1
ATOM 1039 N N . GLY A 1 132 ? -2.807 -17.849 -50.489 1.00 46.66 132 GLY A N 1
ATOM 1040 C CA . GLY A 1 132 ? -3.365 -19.117 -50.943 1.00 46.66 132 GLY A CA 1
ATOM 1041 C C . GLY A 1 132 ? -2.286 -19.967 -51.613 1.00 46.66 132 GLY A C 1
ATOM 1042 O O . GLY A 1 132 ? -1.889 -19.633 -52.720 1.00 46.66 132 GLY A O 1
ATOM 1043 N N . MET A 1 133 ? -1.820 -21.035 -50.952 1.00 35.47 133 MET A N 1
ATOM 1044 C CA . MET A 1 133 ? -1.426 -22.330 -51.544 1.00 35.47 133 MET A CA 1
ATOM 1045 C C . MET A 1 133 ? -0.996 -23.342 -50.455 1.00 35.47 133 MET A C 1
ATOM 1047 O O . MET A 1 133 ? -0.504 -22.930 -49.404 1.00 35.47 133 MET A O 1
ATOM 1051 N N . PRO A 1 134 ? -1.184 -24.663 -50.676 1.00 47.28 134 PRO A N 1
ATOM 1052 C CA . PRO A 1 134 ? -0.989 -25.692 -49.661 1.00 47.28 134 PRO A CA 1
ATOM 1053 C C . PRO A 1 134 ? 0.411 -26.314 -49.744 1.00 47.28 134 PRO A C 1
ATOM 1055 O O . PRO A 1 134 ? 0.854 -26.698 -50.823 1.00 47.28 134 PRO A O 1
ATOM 1058 N N . SER A 1 135 ? 1.062 -26.509 -48.598 1.00 36.41 135 SER A N 1
ATOM 1059 C CA . SER A 1 135 ? 2.251 -27.361 -48.502 1.00 36.41 135 SER A CA 1
ATOM 1060 C C . SER A 1 135 ? 2.157 -28.248 -47.271 1.00 36.41 135 SER A C 1
ATOM 1062 O O . SER A 1 135 ? 2.076 -27.781 -46.136 1.00 36.41 135 SER A O 1
ATOM 1064 N N . ALA A 1 136 ? 2.131 -29.549 -47.535 1.00 36.00 136 ALA A N 1
ATOM 1065 C CA . ALA A 1 136 ? 2.122 -30.611 -46.551 1.00 36.00 136 ALA A CA 1
ATOM 1066 C C . ALA A 1 136 ? 3.494 -30.746 -45.879 1.00 36.00 136 ALA A C 1
ATOM 1068 O O . ALA A 1 136 ? 4.483 -30.961 -46.571 1.00 36.00 136 ALA A O 1
ATOM 1069 N N . CYS A 1 137 ? 3.531 -30.720 -44.546 1.00 27.83 137 CYS A N 1
ATOM 1070 C CA . CYS A 1 137 ? 4.080 -31.815 -43.742 1.00 27.83 137 CYS A CA 1
ATOM 1071 C C . CYS A 1 137 ? 3.940 -31.549 -42.234 1.00 27.83 137 CYS A C 1
ATOM 1073 O O . CYS A 1 137 ? 4.143 -30.450 -41.731 1.00 27.83 137 CYS A O 1
ATOM 1075 N N . THR A 1 138 ? 3.663 -32.647 -41.533 1.00 29.89 138 THR A N 1
ATOM 1076 C CA . THR A 1 138 ? 3.785 -32.864 -40.088 1.00 29.89 138 THR A CA 1
ATOM 1077 C C . THR A 1 138 ? 2.718 -32.215 -39.212 1.00 29.89 138 THR A C 1
ATOM 1079 O O . THR A 1 138 ? 2.830 -31.097 -38.719 1.00 29.89 138 THR A O 1
ATOM 1082 N N . SER A 1 139 ? 1.700 -33.026 -38.936 1.00 42.66 139 SER A N 1
ATOM 1083 C CA . SER A 1 139 ? 0.845 -32.953 -37.758 1.00 42.66 139 SER A CA 1
ATOM 1084 C C . SER A 1 139 ? 1.680 -32.868 -36.470 1.00 42.66 139 SER A C 1
ATOM 1086 O O . SER A 1 139 ? 1.958 -33.879 -35.823 1.00 42.66 139 SER A O 1
ATOM 1088 N N . ALA A 1 140 ? 2.070 -31.658 -36.073 1.00 37.91 140 ALA A N 1
ATOM 1089 C CA . ALA A 1 140 ? 2.427 -31.366 -34.695 1.00 37.91 140 ALA A CA 1
ATOM 1090 C C . ALA A 1 140 ? 1.118 -31.228 -33.920 1.00 37.91 140 ALA A C 1
ATOM 1092 O O . ALA A 1 140 ? 0.483 -30.176 -33.862 1.00 37.91 140 ALA A O 1
ATOM 1093 N N . ASN A 1 141 ? 0.683 -32.368 -33.401 1.00 35.59 141 ASN A N 1
ATOM 1094 C CA . ASN A 1 141 ? -0.393 -32.478 -32.445 1.00 35.59 141 ASN A CA 1
ATOM 1095 C C . ASN A 1 141 ? -0.287 -31.394 -31.361 1.00 35.59 141 ASN A C 1
ATOM 1097 O O . ASN A 1 141 ? 0.641 -31.382 -30.560 1.00 35.59 141 ASN A O 1
ATOM 1101 N N . THR A 1 142 ? -1.347 -30.588 -31.313 1.00 33.75 142 THR A N 1
ATOM 1102 C CA . THR A 1 142 ? -2.006 -30.155 -30.082 1.00 33.75 142 THR A CA 1
ATOM 1103 C C . THR A 1 142 ? -1.262 -29.080 -29.284 1.00 33.75 142 THR A C 1
ATOM 1105 O O . THR A 1 142 ? -0.306 -29.348 -28.563 1.00 33.75 142 THR A O 1
ATOM 1108 N N . PHE A 1 143 ? -1.831 -27.869 -29.278 1.00 36.34 143 PHE A N 1
ATOM 1109 C CA . PHE A 1 143 ? -1.852 -27.018 -28.085 1.00 36.34 143 PHE A CA 1
ATOM 1110 C C . PHE A 1 143 ? -2.359 -27.866 -26.902 1.00 36.34 143 PHE A C 1
ATOM 1112 O O . PHE A 1 143 ? -3.558 -27.951 -26.641 1.00 36.34 143 PHE A O 1
ATOM 1119 N N . ARG A 1 144 ? -1.462 -28.589 -26.225 1.00 34.28 144 ARG A N 1
ATOM 1120 C CA . ARG A 1 144 ? -1.794 -29.346 -25.020 1.00 34.28 144 ARG A CA 1
ATOM 1121 C C . ARG A 1 144 ? -1.915 -28.347 -23.881 1.00 34.28 144 ARG A C 1
ATOM 1123 O O . ARG A 1 144 ? -0.927 -27.972 -23.264 1.00 34.28 144 ARG A O 1
ATOM 1130 N N . ILE A 1 145 ? -3.156 -27.961 -23.601 1.00 38.97 145 ILE A N 1
ATOM 1131 C CA . ILE A 1 145 ? -3.565 -27.115 -22.468 1.00 38.97 145 ILE A CA 1
ATOM 1132 C C . ILE A 1 145 ? -3.134 -27.722 -21.107 1.00 38.97 145 ILE A C 1
ATOM 1134 O O . ILE A 1 145 ? -3.115 -27.027 -20.101 1.00 38.97 145 ILE A O 1
ATOM 1138 N N . ASN A 1 146 ? -2.701 -28.988 -21.063 1.00 31.75 146 ASN A N 1
ATOM 1139 C CA . ASN A 1 146 ? -2.394 -29.704 -19.820 1.00 31.75 146 ASN A CA 1
ATOM 1140 C C . ASN A 1 146 ? -0.968 -29.507 -19.259 1.00 31.75 146 ASN A C 1
ATOM 1142 O O . ASN A 1 146 ? -0.717 -29.977 -18.157 1.00 31.75 146 ASN A O 1
ATOM 1146 N N . ASN A 1 147 ? -0.055 -28.813 -19.954 1.00 34.19 147 ASN A N 1
ATOM 1147 C CA . ASN A 1 147 ? 1.315 -28.543 -19.453 1.00 34.19 147 ASN A CA 1
ATOM 1148 C C . ASN A 1 147 ? 1.541 -27.072 -19.089 1.00 34.19 147 ASN A C 1
ATOM 1150 O O . ASN A 1 147 ? 2.643 -26.533 -19.157 1.00 34.19 147 ASN A O 1
ATOM 1154 N N . PHE A 1 148 ? 0.456 -26.403 -18.759 1.00 41.03 148 PHE A N 1
ATOM 1155 C CA . PHE A 1 148 ? 0.413 -24.978 -18.561 1.00 41.03 148 PHE A CA 1
ATOM 1156 C C . PHE A 1 148 ? 0.456 -24.730 -17.049 1.00 41.03 148 PHE A C 1
ATOM 1158 O O . PHE A 1 148 ? -0.569 -24.738 -16.375 1.00 41.03 148 PHE A O 1
ATOM 1165 N N . GLU A 1 149 ? 1.665 -24.543 -16.522 1.00 44.66 149 GLU A N 1
ATOM 1166 C CA . GLU A 1 149 ? 1.903 -24.172 -15.126 1.00 44.66 149 GLU A CA 1
ATOM 1167 C C . GLU A 1 149 ? 1.939 -22.645 -14.975 1.00 44.66 149 GLU A C 1
ATOM 1169 O O . GLU A 1 149 ? 2.350 -21.913 -15.883 1.00 44.66 149 GLU A O 1
ATOM 1174 N N . ALA A 1 150 ? 1.454 -22.148 -13.838 1.00 47.53 150 ALA A N 1
ATOM 1175 C CA . ALA A 1 150 ? 1.500 -20.728 -13.537 1.00 47.53 150 ALA A CA 1
ATOM 1176 C C . ALA A 1 150 ? 2.966 -20.281 -13.387 1.00 47.53 150 ALA A C 1
ATOM 1178 O O . ALA A 1 150 ? 3.741 -20.902 -12.665 1.00 47.53 150 ALA A O 1
ATOM 1179 N N . ARG A 1 151 ? 3.370 -19.204 -14.071 1.00 56.47 151 ARG A N 1
ATOM 1180 C CA . ARG A 1 151 ? 4.769 -18.738 -14.047 1.00 56.47 151 ARG A CA 1
ATOM 1181 C C . ARG A 1 151 ? 5.002 -17.818 -12.854 1.00 56.47 151 ARG A C 1
ATOM 1183 O O . ARG A 1 151 ? 4.370 -16.765 -12.783 1.00 56.47 151 ARG A O 1
ATOM 1190 N N . SER A 1 152 ? 5.903 -18.196 -11.947 1.00 59.97 152 SER A N 1
ATOM 1191 C CA . SER A 1 152 ? 6.233 -17.401 -10.756 1.00 59.97 152 SER A CA 1
ATOM 1192 C C . SER A 1 152 ? 6.992 -16.117 -11.109 1.00 59.97 152 SER A C 1
ATOM 1194 O O . SER A 1 152 ? 7.869 -16.108 -11.974 1.00 59.97 152 SER A O 1
ATOM 1196 N N . ARG A 1 153 ? 6.669 -15.025 -10.411 1.00 68.94 153 ARG A N 1
ATOM 1197 C CA . ARG A 1 153 ? 7.422 -13.761 -10.419 1.00 68.94 153 ARG A CA 1
ATOM 1198 C C . ARG A 1 153 ? 8.561 -13.744 -9.393 1.00 68.94 153 ARG A C 1
ATOM 1200 O O . ARG A 1 153 ? 9.249 -12.733 -9.298 1.00 68.94 153 ARG A O 1
ATOM 1207 N N . ASN A 1 154 ? 8.762 -14.833 -8.640 1.00 71.38 154 ASN A N 1
ATOM 1208 C CA . ASN A 1 154 ? 9.735 -14.946 -7.543 1.00 71.38 154 ASN A CA 1
ATOM 1209 C C . ASN A 1 154 ? 9.587 -13.834 -6.487 1.00 71.38 154 ASN A C 1
ATOM 1211 O O . ASN A 1 154 ? 10.575 -13.359 -5.926 1.00 71.38 154 ASN A O 1
ATOM 1215 N N . LEU A 1 155 ? 8.351 -13.392 -6.260 1.00 82.44 155 LEU A N 1
ATOM 1216 C CA . LEU A 1 155 ? 7.989 -12.360 -5.298 1.00 82.44 155 LEU A CA 1
ATOM 1217 C C . LEU A 1 155 ? 6.841 -12.888 -4.439 1.00 82.44 155 LEU A C 1
ATOM 1219 O O . LEU A 1 155 ? 5.796 -13.252 -4.982 1.00 82.44 155 LEU A O 1
ATOM 1223 N N . SER A 1 156 ? 7.046 -12.909 -3.123 1.00 89.81 156 SER A N 1
ATOM 1224 C CA . SER A 1 156 ? 5.998 -13.208 -2.146 1.00 89.81 156 SER A CA 1
ATOM 1225 C C . SER A 1 156 ? 5.089 -11.995 -1.984 1.00 89.81 156 SER A C 1
ATOM 1227 O O . SER A 1 156 ? 5.559 -10.854 -1.952 1.00 89.81 156 SER A O 1
ATOM 1229 N N . GLY A 1 157 ? 3.788 -12.235 -1.880 1.00 94.62 157 GLY A N 1
ATOM 1230 C CA . GLY A 1 157 ? 2.812 -11.184 -1.665 1.00 94.62 157 GLY A CA 1
ATOM 1231 C C . GLY A 1 157 ? 1.657 -11.610 -0.773 1.00 94.62 157 GLY A C 1
ATOM 1232 O O . GLY A 1 157 ? 1.491 -12.774 -0.401 1.00 94.62 157 GLY A O 1
ATOM 1233 N N . VAL A 1 158 ? 0.828 -10.620 -0.466 1.00 96.50 158 VAL A N 1
ATOM 1234 C CA . VAL A 1 158 ? -0.390 -10.756 0.328 1.00 96.50 158 VAL A CA 1
ATOM 1235 C C . VAL A 1 158 ? -1.546 -10.175 -0.462 1.00 96.50 158 VAL A C 1
ATOM 1237 O O . VAL A 1 158 ? -1.466 -9.049 -0.952 1.00 96.50 158 VAL A O 1
ATOM 1240 N N . ARG A 1 159 ? -2.646 -10.917 -0.565 1.00 95.62 159 ARG A N 1
ATOM 1241 C CA . ARG A 1 159 ? -3.896 -10.440 -1.153 1.00 95.62 159 ARG A CA 1
ATOM 1242 C C . ARG A 1 159 ? -5.013 -10.462 -0.122 1.00 95.62 159 ARG A C 1
ATOM 1244 O O . ARG A 1 159 ? -5.387 -11.532 0.340 1.00 95.62 159 ARG A O 1
ATOM 1251 N N . THR A 1 160 ? -5.582 -9.301 0.180 1.00 94.81 160 THR A N 1
ATOM 1252 C CA . THR A 1 160 ? -6.789 -9.166 1.008 1.00 94.81 160 THR A CA 1
ATOM 1253 C C . THR A 1 160 ? -8.012 -9.055 0.102 1.00 94.81 160 THR A C 1
ATOM 1255 O O . THR A 1 160 ? -7.969 -8.322 -0.884 1.00 94.81 160 THR A O 1
ATOM 1258 N N . MET A 1 161 ? -9.086 -9.793 0.386 1.00 93.38 161 MET A N 1
ATOM 1259 C CA . MET A 1 161 ? -10.303 -9.852 -0.437 1.00 93.38 161 MET A CA 1
ATOM 1260 C C . MET A 1 161 ? -11.559 -9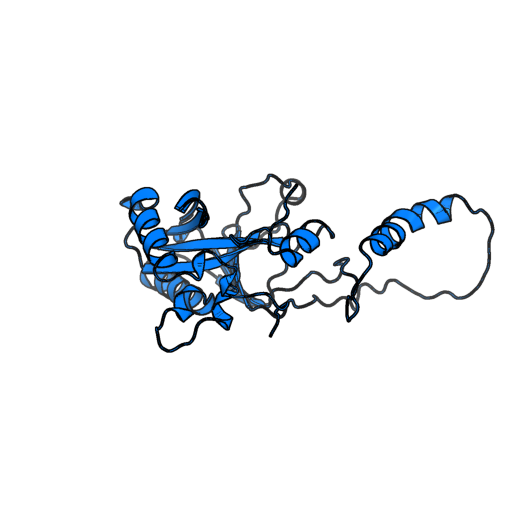.679 0.421 1.00 93.38 161 MET A C 1
ATOM 1262 O O . MET A 1 161 ? -11.579 -10.093 1.577 1.00 93.38 161 MET A O 1
ATOM 1266 N N . TRP A 1 162 ? -12.605 -9.096 -0.166 1.00 92.12 162 TRP A N 1
ATOM 1267 C CA . TRP A 1 162 ? -13.927 -8.905 0.458 1.00 92.12 162 TRP A CA 1
ATOM 1268 C C . TRP A 1 162 ? -15.074 -9.290 -0.495 1.00 92.12 162 TRP A C 1
ATOM 1270 O O . TRP A 1 162 ? -16.108 -8.627 -0.600 1.00 92.12 162 TRP A O 1
ATOM 1280 N N . ASN A 1 163 ? -14.851 -10.343 -1.285 1.00 89.38 163 ASN A N 1
ATOM 1281 C CA . ASN A 1 163 ? -15.832 -10.911 -2.211 1.00 89.38 163 ASN A CA 1
ATOM 1282 C C . ASN A 1 163 ? -15.962 -12.439 -2.110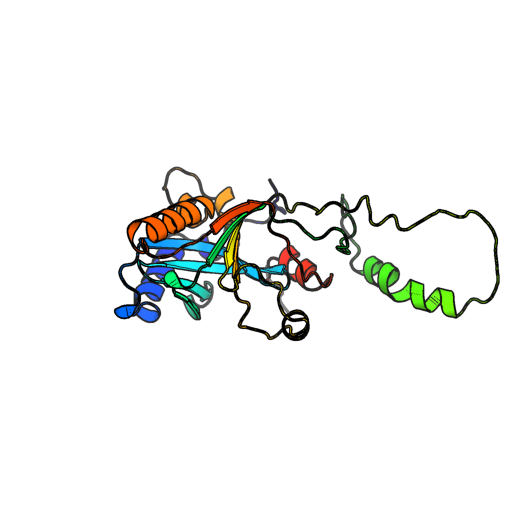 1.00 89.38 163 ASN A C 1
ATOM 1284 O O . ASN A 1 163 ? -16.429 -13.076 -3.059 1.00 89.38 163 ASN A O 1
ATOM 1288 N N . GLN A 1 164 ? -15.548 -13.035 -0.993 1.00 81.12 164 GLN A N 1
ATOM 1289 C CA . GLN A 1 164 ? -15.617 -14.473 -0.714 1.00 81.12 164 GLN A CA 1
ATOM 1290 C C . GLN A 1 164 ? -14.835 -15.316 -1.728 1.00 81.12 164 GLN A C 1
ATOM 1292 O O . GLN A 1 164 ? -15.242 -16.424 -2.079 1.00 81.12 164 GLN A O 1
ATOM 1297 N N . GLY A 1 165 ? -13.762 -14.759 -2.296 1.00 72.38 165 GLY A N 1
ATOM 1298 C CA . GLY A 1 165 ? -12.974 -15.412 -3.342 1.00 72.38 165 GLY A CA 1
ATOM 1299 C C . GLY A 1 165 ? -13.722 -15.624 -4.664 1.00 72.38 165 GLY A C 1
ATOM 1300 O O . GLY A 1 165 ? -13.241 -16.363 -5.524 1.00 72.38 165 GLY A O 1
ATOM 1301 N N . LYS A 1 166 ? -14.890 -14.996 -4.860 1.00 78.62 166 LYS A N 1
ATOM 1302 C CA . LYS A 1 166 ? -15.650 -15.105 -6.112 1.00 78.62 166 LYS A CA 1
ATOM 1303 C C . LYS A 1 166 ? -14.883 -14.432 -7.259 1.00 78.62 166 LYS A C 1
ATOM 1305 O O . LYS A 1 166 ? -14.287 -13.370 -7.063 1.00 78.62 166 LYS A O 1
ATOM 1310 N N . PRO A 1 167 ? -14.904 -14.995 -8.479 1.00 74.81 167 PRO A N 1
ATOM 1311 C CA . PRO A 1 167 ? -14.285 -14.344 -9.625 1.00 74.81 167 PRO A CA 1
ATOM 1312 C C . PRO A 1 167 ? -15.008 -13.030 -9.949 1.00 74.81 167 PRO A C 1
ATOM 1314 O O . PRO A 1 167 ? -16.222 -12.908 -9.777 1.00 74.81 167 PRO A O 1
ATOM 1317 N N . LEU A 1 168 ? -14.266 -12.041 -10.451 1.00 75.62 168 LEU A N 1
ATOM 1318 C CA . LEU A 1 168 ? -14.867 -10.788 -10.914 1.00 75.62 168 LEU A CA 1
ATOM 1319 C C . LEU A 1 168 ? -15.791 -11.037 -12.109 1.00 75.62 168 LEU A C 1
ATOM 1321 O O . LEU A 1 168 ? -15.513 -11.889 -12.956 1.00 75.62 168 LEU A O 1
ATOM 1325 N N . SER A 1 169 ? -16.865 -10.253 -12.213 1.00 69.62 169 SER A N 1
ATOM 1326 C CA . SER A 1 169 ? -17.727 -10.283 -13.394 1.00 69.62 169 SER A CA 1
ATOM 1327 C C . SER A 1 169 ? -16.951 -9.852 -14.643 1.00 69.62 169 SER A C 1
ATOM 1329 O O . SER A 1 169 ? -16.074 -8.989 -14.576 1.00 69.62 169 SER A O 1
ATOM 1331 N N . PHE A 1 170 ? -17.288 -10.426 -15.802 1.00 64.38 170 PHE A N 1
ATOM 1332 C CA . PHE A 1 170 ? -16.604 -10.139 -17.069 1.00 64.38 170 PHE A CA 1
ATOM 1333 C C . PHE A 1 170 ? -16.528 -8.636 -17.389 1.00 64.38 170 PHE A C 1
ATOM 1335 O O . PHE A 1 170 ? -15.494 -8.165 -17.846 1.00 64.38 170 PHE A O 1
ATOM 1342 N N . ILE A 1 171 ? -17.575 -7.866 -17.083 1.00 65.88 171 ILE A N 1
ATOM 1343 C CA . ILE A 1 171 ? -17.616 -6.414 -17.327 1.00 65.88 171 ILE A CA 1
ATOM 1344 C C . ILE A 1 171 ? -16.560 -5.679 -16.487 1.00 65.88 171 ILE A C 1
ATOM 1346 O O . ILE A 1 171 ? -15.836 -4.838 -17.015 1.00 65.88 171 ILE A O 1
ATOM 1350 N N . ARG A 1 172 ? -16.404 -6.046 -15.207 1.00 68.12 172 ARG A N 1
ATOM 1351 C CA . ARG A 1 172 ? -15.350 -5.488 -14.342 1.00 68.12 172 ARG A CA 1
ATOM 1352 C C . ARG A 1 172 ? -13.959 -5.910 -14.801 1.00 68.12 172 ARG A C 1
ATOM 1354 O O . ARG A 1 172 ? -13.022 -5.128 -14.695 1.00 68.12 172 ARG A O 1
ATOM 1361 N N . LYS A 1 173 ? -13.825 -7.124 -15.350 1.00 69.50 173 LYS A N 1
ATOM 1362 C CA . LYS A 1 173 ? -12.548 -7.617 -15.885 1.00 69.50 173 LYS A CA 1
ATOM 1363 C C . LYS A 1 173 ? -12.057 -6.806 -17.089 1.00 69.50 173 LYS A C 1
ATOM 1365 O O . LYS A 1 173 ? -10.857 -6.634 -17.249 1.00 69.50 173 LYS A O 1
ATOM 1370 N N . TRP A 1 174 ? -12.964 -6.300 -17.921 1.00 64.31 174 TRP A N 1
ATOM 1371 C CA . TRP A 1 174 ? -12.614 -5.599 -19.162 1.00 64.31 174 TRP A CA 1
ATOM 1372 C C . TRP A 1 174 ? -12.623 -4.070 -19.056 1.00 64.31 174 TRP A C 1
ATOM 1374 O O . TRP A 1 174 ? -12.258 -3.401 -20.020 1.00 64.31 174 TRP A O 1
ATOM 1384 N N . ASN A 1 175 ? -12.988 -3.506 -17.903 1.00 68.12 175 ASN A N 1
ATOM 1385 C CA . ASN A 1 175 ? -12.991 -2.064 -17.679 1.00 68.12 175 ASN A CA 1
ATOM 1386 C C . ASN A 1 175 ? -11.654 -1.588 -17.059 1.00 68.12 175 ASN A C 1
ATOM 1388 O O . ASN A 1 175 ? -11.427 -1.791 -15.863 1.00 68.12 175 ASN A O 1
ATOM 1392 N N . PRO A 1 176 ? -10.758 -0.924 -17.817 1.00 59.81 176 PRO A N 1
ATOM 1393 C CA . PRO A 1 176 ? -9.483 -0.420 -17.296 1.00 59.81 176 PRO A CA 1
ATOM 1394 C C . PRO A 1 176 ? -9.638 0.717 -16.278 1.00 59.81 176 PRO A C 1
ATOM 1396 O O . PRO A 1 176 ? -8.686 1.037 -15.566 1.00 59.81 176 PRO A O 1
ATOM 1399 N N . PHE A 1 177 ? -10.833 1.309 -16.186 1.00 65.75 177 PHE A N 1
ATOM 1400 C CA . PHE A 1 177 ? -11.166 2.377 -15.246 1.00 65.75 177 PHE A CA 1
ATOM 1401 C C . PHE A 1 177 ? -11.971 1.884 -14.037 1.00 65.75 177 PHE A C 1
ATOM 1403 O O . PHE A 1 177 ? -12.401 2.706 -13.227 1.00 65.75 177 PHE A O 1
ATOM 1410 N N . GLU A 1 178 ? -12.179 0.570 -13.891 1.00 67.62 178 GLU A N 1
ATOM 1411 C CA . GLU A 1 178 ? -12.840 0.007 -12.714 1.00 67.62 178 GLU A CA 1
ATOM 1412 C C . GLU A 1 178 ? -11.978 0.253 -11.472 1.00 67.62 178 GLU A C 1
ATOM 1414 O O . GLU A 1 178 ? -10.867 -0.270 -11.349 1.00 67.62 178 GLU A O 1
ATOM 1419 N N . LYS A 1 179 ? -12.490 1.066 -10.548 1.00 65.00 179 LYS A N 1
ATOM 1420 C CA . LYS A 1 179 ? -11.794 1.392 -9.296 1.00 65.00 179 LYS A CA 1
ATOM 1421 C C . LYS A 1 179 ? -12.162 0.444 -8.157 1.00 65.00 179 LYS A C 1
ATOM 1423 O O . LYS A 1 179 ? -11.354 0.246 -7.255 1.00 65.00 179 LYS A O 1
ATOM 1428 N N . ASP A 1 180 ? -13.332 -0.193 -8.228 1.00 75.19 180 ASP A N 1
ATOM 1429 C CA . ASP A 1 180 ? -13.832 -1.088 -7.182 1.00 75.19 180 ASP A CA 1
ATOM 1430 C C . ASP A 1 180 ? -13.576 -2.563 -7.481 1.00 75.19 180 ASP A C 1
ATOM 1432 O O . ASP A 1 180 ? -14.469 -3.407 -7.635 1.00 75.19 180 ASP A O 1
ATOM 1436 N N . ILE A 1 181 ? -12.284 -2.878 -7.507 1.00 86.31 181 ILE A N 1
ATOM 1437 C CA . ILE A 1 181 ? -11.808 -4.251 -7.416 1.00 86.31 181 ILE A CA 1
ATOM 1438 C C . ILE A 1 181 ? -11.872 -4.665 -5.940 1.00 86.31 181 ILE A C 1
ATOM 1440 O O . ILE A 1 181 ? -11.268 -3.985 -5.105 1.00 86.31 181 ILE A O 1
ATOM 1444 N N . PRO A 1 182 ? -12.603 -5.739 -5.589 1.00 90.25 182 PRO A N 1
ATOM 1445 C CA . PRO A 1 182 ? -12.853 -6.146 -4.212 1.00 90.25 182 PRO A CA 1
ATOM 1446 C C . PRO A 1 182 ? -11.686 -6.929 -3.585 1.00 90.25 182 PRO A C 1
ATOM 1448 O O . PRO A 1 182 ? -11.882 -7.908 -2.865 1.00 90.25 182 PRO A O 1
ATOM 1451 N N . PHE A 1 183 ? -10.464 -6.542 -3.937 1.00 91.31 183 PHE A N 1
ATOM 1452 C CA . PHE A 1 183 ? -9.249 -7.033 -3.319 1.00 91.31 183 PHE A CA 1
ATOM 1453 C C . PHE A 1 183 ? -8.108 -6.038 -3.509 1.00 91.31 183 PHE A C 1
ATOM 1455 O O . PHE A 1 183 ? -8.091 -5.284 -4.485 1.00 91.31 183 PHE A O 1
ATOM 1462 N N . ASN A 1 184 ? -7.122 -6.107 -2.621 1.00 93.62 184 ASN A N 1
ATOM 1463 C CA . ASN A 1 184 ? -5.829 -5.448 -2.771 1.00 93.62 184 ASN A CA 1
ATOM 1464 C C . ASN A 1 184 ? -4.737 -6.519 -2.779 1.00 93.62 184 ASN A C 1
ATOM 1466 O O . ASN A 1 184 ? -4.843 -7.508 -2.059 1.00 93.62 184 ASN A O 1
ATOM 1470 N N . THR A 1 185 ? -3.699 -6.347 -3.599 1.00 95.06 185 THR A N 1
ATOM 1471 C CA . THR A 1 185 ? -2.523 -7.233 -3.604 1.00 95.06 185 THR A CA 1
ATOM 1472 C C . THR A 1 185 ? -1.287 -6.402 -3.315 1.00 95.06 185 THR A C 1
ATOM 1474 O O . THR A 1 185 ? -1.037 -5.430 -4.024 1.00 95.06 185 THR A O 1
ATOM 1477 N N . PHE A 1 186 ? -0.514 -6.795 -2.311 1.00 97.19 186 PHE A N 1
ATOM 1478 C CA . PHE A 1 186 ? 0.725 -6.138 -1.920 1.00 97.19 186 PHE A CA 1
ATOM 1479 C C . PHE A 1 186 ? 1.907 -7.090 -2.049 1.00 97.19 186 PHE A C 1
ATOM 1481 O O . PHE A 1 186 ? 1.784 -8.290 -1.818 1.00 97.19 186 PHE A O 1
ATOM 1488 N N . THR A 1 187 ? 3.059 -6.530 -2.387 1.00 95.94 187 THR A N 1
ATOM 1489 C CA . THR A 1 187 ? 4.374 -7.166 -2.286 1.00 95.94 187 THR A CA 1
ATOM 1490 C C . THR A 1 187 ? 5.346 -6.173 -1.660 1.00 95.94 187 THR A C 1
ATOM 1492 O O . THR A 1 187 ? 5.071 -4.968 -1.595 1.00 95.94 187 THR A O 1
ATOM 1495 N N . SER A 1 188 ? 6.487 -6.674 -1.199 1.00 95.06 188 SER A N 1
ATOM 1496 C CA . SER A 1 188 ? 7.547 -5.840 -0.640 1.00 95.06 188 SER A CA 1
ATOM 1497 C C . SER A 1 188 ? 7.995 -4.759 -1.622 1.00 95.06 188 SER A C 1
ATOM 1499 O O . SER A 1 188 ? 7.988 -4.943 -2.845 1.00 95.06 188 SER A O 1
ATOM 1501 N N . HIS A 1 189 ? 8.382 -3.611 -1.079 1.00 93.38 189 HIS A N 1
ATOM 1502 C CA . HIS A 1 189 ? 8.889 -2.501 -1.876 1.00 93.38 189 HIS A CA 1
ATOM 1503 C C . HIS A 1 189 ? 10.334 -2.770 -2.335 1.00 93.38 189 HIS A C 1
ATOM 1505 O O . HIS A 1 189 ? 11.098 -3.351 -1.563 1.00 93.38 189 HIS A O 1
ATOM 1511 N N . PRO A 1 190 ? 10.766 -2.323 -3.536 1.00 90.19 190 PRO A N 1
ATOM 1512 C CA . PRO A 1 190 ? 12.138 -2.515 -4.017 1.00 90.19 190 PRO A CA 1
ATOM 1513 C C . PRO A 1 190 ? 13.233 -2.058 -3.045 1.00 90.19 190 PRO A C 1
ATOM 1515 O O . PRO A 1 190 ? 14.303 -2.662 -2.995 1.00 90.19 190 PRO A O 1
ATOM 1518 N N . LEU A 1 191 ? 12.965 -1.034 -2.228 1.00 89.50 191 LEU A N 1
ATOM 1519 C CA . LEU A 1 191 ? 13.919 -0.571 -1.214 1.00 89.50 191 LEU A CA 1
ATOM 1520 C C . LEU A 1 191 ? 14.205 -1.597 -0.110 1.00 89.50 191 LEU A C 1
ATOM 1522 O O . LEU A 1 191 ? 15.257 -1.503 0.514 1.00 89.50 191 LEU A O 1
ATOM 1526 N N . LEU A 1 192 ? 13.363 -2.620 0.076 1.00 89.75 192 LEU A N 1
ATOM 1527 C CA . LEU A 1 192 ? 13.611 -3.698 1.037 1.00 89.75 192 LEU A CA 1
ATOM 1528 C C . LEU A 1 192 ? 14.992 -4.344 0.848 1.00 89.75 192 LEU A C 1
ATOM 1530 O O . LEU A 1 192 ? 15.645 -4.703 1.825 1.00 89.75 192 LEU A O 1
ATOM 1534 N N . TRP A 1 193 ? 15.434 -4.501 -0.401 1.00 85.38 193 TRP A N 1
ATOM 1535 C CA . TRP A 1 193 ? 16.717 -5.131 -0.730 1.00 85.38 193 TRP A CA 1
ATOM 1536 C C . TRP A 1 193 ? 17.903 -4.157 -0.728 1.00 85.38 193 TRP A C 1
ATOM 1538 O O . TRP A 1 193 ? 19.032 -4.587 -0.949 1.00 85.38 193 TRP A O 1
ATOM 1548 N N . HIS A 1 194 ? 17.660 -2.867 -0.482 1.00 81.56 194 HIS A N 1
ATOM 1549 C CA . HIS A 1 194 ? 18.678 -1.812 -0.466 1.00 81.56 194 HIS A CA 1
ATOM 1550 C C . HIS A 1 194 ? 18.844 -1.128 0.892 1.00 81.56 194 HIS A C 1
ATOM 1552 O O . HIS A 1 194 ? 19.766 -0.333 1.060 1.00 81.56 194 HIS A O 1
ATOM 1558 N N . THR A 1 195 ? 17.942 -1.395 1.831 1.00 78.06 195 THR A N 1
ATOM 1559 C CA . THR A 1 195 ? 18.023 -0.888 3.196 1.00 78.06 195 THR A CA 1
ATOM 1560 C C . THR A 1 195 ? 18.765 -1.891 4.070 1.00 78.06 195 THR A C 1
ATOM 1562 O O . THR A 1 195 ? 18.373 -3.058 4.169 1.00 78.06 195 THR A O 1
ATOM 1565 N N . ASP A 1 196 ? 19.832 -1.418 4.708 1.00 71.81 196 ASP A N 1
ATOM 1566 C CA . ASP A 1 196 ? 20.571 -2.182 5.707 1.00 71.81 196 ASP A CA 1
ATOM 1567 C C . ASP A 1 196 ? 19.696 -2.421 6.947 1.00 71.81 196 ASP A C 1
ATOM 1569 O O . ASP A 1 196 ? 18.856 -1.595 7.314 1.00 71.81 196 ASP A O 1
ATOM 1573 N N . ASP A 1 197 ? 19.858 -3.582 7.582 1.00 64.88 197 ASP A N 1
ATOM 1574 C CA . ASP A 1 197 ? 18.980 -4.022 8.677 1.00 64.88 197 ASP A CA 1
ATOM 1575 C C . ASP A 1 197 ? 19.215 -3.241 9.991 1.00 64.88 197 ASP A C 1
ATOM 1577 O O . ASP A 1 197 ? 18.351 -3.212 10.867 1.00 64.88 197 ASP A O 1
ATOM 1581 N N . ASP A 1 198 ? 20.347 -2.534 10.097 1.00 61.97 198 ASP A N 1
ATOM 1582 C CA . ASP A 1 198 ? 20.835 -1.888 11.325 1.00 61.97 198 ASP A CA 1
ATOM 1583 C C . ASP A 1 198 ? 19.884 -0.834 11.915 1.00 61.97 198 ASP A C 1
ATOM 1585 O O . ASP A 1 198 ? 19.836 -0.656 13.132 1.00 61.97 198 ASP A O 1
ATOM 1589 N N . ASN A 1 199 ? 19.087 -0.157 11.084 1.00 63.47 199 ASN A N 1
ATOM 1590 C CA . ASN A 1 199 ? 18.219 0.936 11.541 1.00 63.47 199 ASN A CA 1
ATOM 1591 C C . ASN A 1 199 ? 16.765 0.510 11.796 1.00 63.47 199 ASN A C 1
ATOM 1593 O O . ASN A 1 199 ? 15.931 1.351 12.132 1.00 63.47 199 ASN A O 1
ATOM 1597 N N . GLY A 1 200 ? 16.404 -0.762 11.582 1.00 68.44 200 GLY A N 1
ATOM 1598 C CA . GLY A 1 200 ? 15.016 -1.237 11.694 1.00 68.44 200 GLY A CA 1
ATOM 1599 C C . GLY A 1 200 ? 14.047 -0.665 10.643 1.00 68.44 200 GLY A C 1
ATOM 1600 O O . GLY A 1 200 ? 12.908 -1.125 10.544 1.00 68.44 200 GLY A O 1
ATOM 1601 N N . GLU A 1 201 ? 14.498 0.277 9.808 1.00 77.00 201 GLU A N 1
ATOM 1602 C CA . GLU A 1 201 ? 13.744 0.871 8.698 1.00 77.00 201 GLU A CA 1
ATOM 1603 C C . GLU A 1 201 ? 13.355 -0.170 7.650 1.00 77.00 201 GLU A C 1
ATOM 1605 O O . GLU A 1 201 ? 12.340 -0.021 6.980 1.00 77.00 201 GLU A O 1
ATOM 1610 N N . ARG A 1 202 ? 14.100 -1.276 7.555 1.00 86.56 202 ARG A N 1
ATOM 1611 C CA . ARG A 1 202 ? 13.822 -2.379 6.630 1.00 86.56 202 ARG A CA 1
ATOM 1612 C C . ARG A 1 202 ? 12.392 -2.919 6.751 1.00 86.56 202 ARG A C 1
ATOM 1614 O O . ARG A 1 202 ? 11.793 -3.300 5.744 1.00 86.56 202 ARG A O 1
ATOM 1621 N N . LYS A 1 203 ? 11.823 -2.913 7.962 1.00 91.81 203 LYS A N 1
ATOM 1622 C CA . LYS A 1 203 ? 10.457 -3.394 8.225 1.00 91.81 203 LYS A CA 1
ATOM 1623 C C . LYS A 1 203 ? 9.399 -2.606 7.462 1.00 91.81 203 LYS A C 1
ATOM 1625 O O . LYS A 1 203 ? 8.434 -3.202 6.998 1.00 91.81 203 LYS A O 1
ATOM 1630 N N . ILE A 1 204 ? 9.614 -1.305 7.237 1.00 93.94 204 ILE A N 1
ATOM 1631 C CA . ILE A 1 204 ? 8.651 -0.444 6.536 1.00 93.94 204 ILE A CA 1
ATOM 1632 C C . ILE A 1 204 ? 8.422 -0.887 5.087 1.00 93.94 204 ILE A C 1
ATOM 1634 O O . ILE A 1 204 ? 7.364 -0.620 4.530 1.00 93.94 204 ILE A O 1
ATOM 1638 N N . TYR A 1 205 ? 9.396 -1.574 4.485 1.00 94.25 205 TYR A N 1
ATOM 1639 C CA . TYR A 1 205 ? 9.350 -2.049 3.102 1.00 94.25 205 TYR A CA 1
ATOM 1640 C C . TYR A 1 205 ? 8.951 -3.525 2.988 1.00 94.25 205 TYR A C 1
ATOM 1642 O O . TYR A 1 205 ? 8.849 -4.045 1.873 1.00 94.25 205 TYR A O 1
ATOM 1650 N N . ASN A 1 206 ? 8.773 -4.215 4.120 1.00 94.69 206 ASN A N 1
ATOM 1651 C CA . ASN A 1 206 ? 8.568 -5.655 4.172 1.00 94.69 206 ASN A CA 1
ATOM 1652 C C . ASN A 1 206 ? 7.076 -6.009 4.244 1.00 94.69 206 ASN A C 1
ATOM 1654 O O . ASN A 1 206 ? 6.402 -5.702 5.227 1.00 94.69 206 ASN A O 1
ATOM 1658 N N . VAL A 1 207 ? 6.573 -6.712 3.226 1.00 96.06 207 VAL A N 1
ATOM 1659 C CA . VAL A 1 207 ? 5.179 -7.179 3.197 1.00 96.06 207 VAL A CA 1
ATOM 1660 C C . VAL A 1 207 ? 4.877 -8.213 4.284 1.00 96.06 207 VAL A C 1
ATOM 1662 O O . VAL A 1 207 ? 3.746 -8.270 4.756 1.00 96.06 207 VAL A O 1
ATOM 1665 N N . ASP A 1 208 ? 5.869 -8.989 4.724 1.00 95.19 208 ASP A N 1
ATOM 1666 C CA . ASP A 1 208 ? 5.674 -10.008 5.759 1.00 95.19 208 ASP A CA 1
ATOM 1667 C C . ASP A 1 208 ? 5.469 -9.367 7.141 1.00 95.19 208 ASP A C 1
ATOM 1669 O O . ASP A 1 208 ? 4.671 -9.849 7.943 1.00 95.19 208 ASP A O 1
ATOM 1673 N N . ASP A 1 209 ? 6.136 -8.239 7.416 1.00 96.00 209 ASP A N 1
ATOM 1674 C CA . ASP A 1 209 ? 5.904 -7.463 8.644 1.00 96.00 209 ASP A CA 1
ATOM 1675 C C . ASP A 1 209 ? 4.478 -6.893 8.666 1.00 96.00 209 ASP A C 1
ATOM 1677 O O . ASP A 1 209 ? 3.762 -7.028 9.660 1.00 96.00 209 ASP A O 1
ATOM 1681 N N . PHE A 1 210 ? 4.028 -6.351 7.529 1.00 97.31 210 PHE A N 1
ATOM 1682 C CA . PHE A 1 210 ? 2.641 -5.931 7.336 1.00 97.31 210 PHE A CA 1
ATOM 1683 C C . PHE A 1 210 ? 1.648 -7.082 7.543 1.00 97.31 210 PHE A C 1
ATOM 1685 O O . PHE A 1 210 ? 0.664 -6.917 8.264 1.00 97.31 210 PHE A O 1
ATOM 1692 N N . LEU A 1 211 ? 1.905 -8.248 6.943 1.00 96.81 211 LEU A N 1
ATOM 1693 C CA . LEU A 1 211 ? 1.052 -9.431 7.057 1.00 96.81 211 LEU A CA 1
ATOM 1694 C C . LEU A 1 211 ? 0.853 -9.849 8.512 1.00 96.81 211 LEU A C 1
ATOM 1696 O O . LEU A 1 211 ? -0.279 -10.069 8.943 1.00 96.81 211 LEU A O 1
ATOM 1700 N N . ASN A 1 212 ? 1.953 -9.948 9.258 1.00 95.81 212 ASN A N 1
ATOM 1701 C CA . ASN A 1 212 ? 1.924 -10.364 10.653 1.00 95.81 212 ASN A CA 1
ATOM 1702 C C . ASN A 1 212 ? 1.082 -9.394 11.489 1.00 95.81 212 ASN A C 1
ATOM 1704 O O . ASN A 1 212 ? 0.198 -9.833 12.223 1.00 95.81 212 ASN A O 1
ATOM 1708 N N . GLN A 1 213 ? 1.281 -8.081 11.318 1.00 96.12 213 GLN A N 1
ATOM 1709 C CA . GLN A 1 213 ? 0.487 -7.079 12.033 1.00 96.12 213 GLN A CA 1
ATOM 1710 C C . GLN A 1 213 ? -0.986 -7.068 11.604 1.00 96.12 213 GLN A C 1
ATOM 1712 O O . GLN A 1 213 ? -1.862 -6.848 12.444 1.00 96.12 213 GLN A O 1
ATOM 1717 N N . LEU A 1 214 ? -1.284 -7.334 10.329 1.00 95.69 214 LEU A N 1
ATOM 1718 C CA . LEU A 1 214 ? -2.653 -7.449 9.826 1.00 95.69 214 LEU A CA 1
ATOM 1719 C C . LEU A 1 214 ? -3.390 -8.616 10.492 1.00 95.69 214 LEU A C 1
ATOM 1721 O O . LEU A 1 214 ? -4.448 -8.398 11.081 1.00 95.69 214 LEU A O 1
ATOM 1725 N N . ILE A 1 215 ? -2.822 -9.826 10.439 1.00 93.50 215 ILE A N 1
ATOM 1726 C CA . ILE A 1 215 ? -3.426 -11.031 11.033 1.00 93.50 215 ILE A CA 1
ATOM 1727 C C . ILE A 1 215 ? -3.596 -10.839 12.543 1.00 93.50 215 ILE A C 1
ATOM 1729 O O . ILE A 1 215 ? -4.687 -11.031 13.071 1.00 93.50 215 ILE A O 1
ATOM 1733 N N . GLU A 1 216 ? -2.560 -10.350 13.225 1.00 93.00 216 GLU A N 1
ATOM 1734 C CA . GLU A 1 216 ? -2.593 -10.072 14.662 1.00 93.00 216 GLU A CA 1
ATOM 1735 C C . GLU A 1 216 ? -3.690 -9.064 15.047 1.00 93.00 216 GLU A C 1
ATOM 1737 O O . GLU A 1 216 ? -4.373 -9.225 16.063 1.00 93.00 216 GLU A O 1
ATOM 1742 N N . THR A 1 217 ? -3.886 -8.024 14.233 1.00 93.19 217 THR A N 1
ATOM 1743 C CA . THR A 1 217 ? -4.928 -7.014 14.462 1.00 93.19 217 THR A CA 1
ATOM 1744 C C . THR A 1 217 ? -6.319 -7.601 14.257 1.00 93.19 217 THR A C 1
ATOM 1746 O O . THR A 1 217 ? -7.199 -7.383 15.098 1.00 93.19 217 THR A O 1
ATOM 1749 N N . MET A 1 218 ? -6.513 -8.375 13.187 1.00 89.88 218 MET A N 1
ATOM 1750 C CA . MET A 1 218 ? -7.781 -9.044 12.893 1.00 89.88 218 MET A CA 1
ATOM 1751 C C . MET A 1 218 ? -8.145 -10.047 13.998 1.00 89.88 218 MET A C 1
ATOM 1753 O O . MET A 1 218 ? -9.244 -9.964 14.545 1.00 89.88 218 MET A O 1
ATOM 1757 N N . ASP A 1 219 ? -7.205 -10.885 14.440 1.00 88.56 219 ASP A N 1
ATOM 1758 C CA . ASP A 1 219 ? -7.434 -11.883 15.495 1.00 88.56 219 ASP A CA 1
ATOM 1759 C C . ASP A 1 219 ? -7.781 -11.250 16.853 1.00 88.56 219 ASP A C 1
ATOM 1761 O O . ASP A 1 219 ? -8.653 -11.726 17.588 1.00 88.56 219 ASP A O 1
ATOM 1765 N N . ARG A 1 220 ? -7.107 -10.154 17.226 1.00 86.12 220 ARG 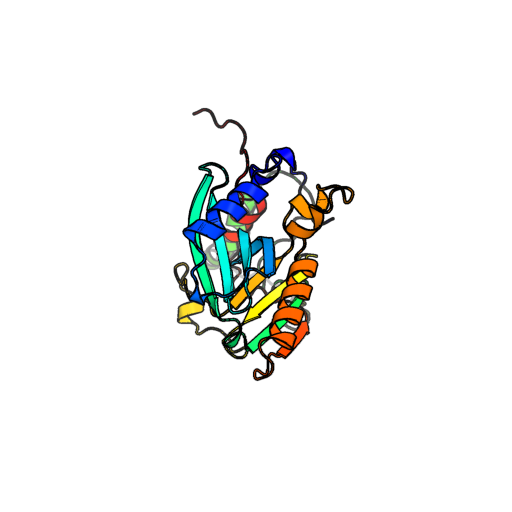A N 1
ATOM 1766 C CA . ARG A 1 220 ? -7.306 -9.515 18.539 1.00 86.12 220 ARG A CA 1
ATOM 1767 C C . ARG A 1 220 ? -8.561 -8.665 18.611 1.00 86.12 220 ARG A C 1
ATOM 1769 O O . ARG A 1 220 ? -9.245 -8.675 19.640 1.00 86.12 220 ARG A O 1
ATOM 1776 N N . ARG A 1 221 ? -8.803 -7.852 17.581 1.00 76.94 221 ARG A N 1
ATOM 1777 C CA . ARG A 1 221 ? -9.840 -6.808 17.590 1.00 76.94 221 ARG A CA 1
ATOM 1778 C C . ARG A 1 221 ? -11.130 -7.266 16.922 1.00 76.94 221 ARG A C 1
ATOM 1780 O O . ARG A 1 221 ? -12.187 -6.767 17.293 1.00 76.94 221 ARG A O 1
ATOM 1787 N N . ILE A 1 222 ? -11.063 -8.236 16.013 1.00 73.31 222 ILE A N 1
ATOM 1788 C CA . ILE A 1 222 ? -12.181 -8.667 15.166 1.00 73.31 222 ILE A CA 1
ATOM 1789 C C . ILE A 1 222 ? -12.478 -10.150 15.427 1.00 73.31 222 ILE A C 1
ATOM 1791 O O . ILE A 1 222 ? -12.592 -10.974 14.526 1.00 73.31 222 ILE A O 1
ATOM 1795 N N . LYS A 1 223 ? -12.648 -10.497 16.710 1.00 65.00 223 LYS A N 1
ATOM 1796 C CA . LYS A 1 223 ? -12.933 -11.867 17.185 1.00 65.00 223 LYS A CA 1
ATOM 1797 C C . LYS A 1 223 ? -14.218 -12.486 16.616 1.00 65.00 223 LYS A C 1
ATOM 1799 O O . LYS A 1 223 ? -14.454 -13.677 16.787 1.00 65.00 223 LYS A O 1
ATOM 1804 N N . THR A 1 224 ? -15.083 -11.677 16.012 1.00 57.53 224 THR A N 1
ATOM 1805 C CA . THR A 1 224 ? -16.408 -12.066 15.515 1.00 57.53 224 THR A CA 1
ATOM 1806 C C . THR A 1 224 ? -16.413 -12.485 14.048 1.00 57.53 224 THR A C 1
ATOM 1808 O O . THR A 1 224 ? -17.464 -12.883 13.549 1.00 57.53 224 THR A O 1
ATOM 1811 N N . PHE A 1 225 ? -15.284 -12.387 13.344 1.00 61.53 225 PHE A N 1
ATOM 1812 C CA . PHE A 1 225 ? -15.261 -12.477 11.891 1.00 61.53 225 PHE A CA 1
ATOM 1813 C C . PHE A 1 225 ? -14.466 -13.691 11.385 1.00 61.53 225 PHE A C 1
ATOM 1815 O O . PHE A 1 225 ? -13.332 -13.931 11.789 1.00 61.53 225 PHE A O 1
ATOM 1822 N N . GLN A 1 226 ? -15.074 -14.473 10.489 1.00 69.81 226 GLN A N 1
ATOM 1823 C CA . GLN A 1 226 ? -14.447 -15.637 9.858 1.00 69.81 226 GLN A CA 1
ATOM 1824 C C . GLN A 1 226 ? -13.597 -15.191 8.660 1.00 69.81 226 GLN A C 1
ATOM 1826 O O . GLN A 1 226 ? -14.023 -15.310 7.515 1.00 69.81 226 GLN A O 1
ATOM 1831 N N . CYS A 1 227 ? -12.400 -14.661 8.913 1.00 84.56 227 CYS A N 1
ATOM 1832 C CA . CYS A 1 227 ? -11.417 -14.432 7.852 1.00 84.56 227 CYS A CA 1
ATOM 1833 C C . CYS A 1 227 ? -10.664 -15.736 7.538 1.00 84.56 227 CYS A C 1
ATOM 1835 O O . CYS A 1 227 ? -10.070 -16.351 8.424 1.00 84.56 227 CYS A O 1
ATOM 1837 N N . SER A 1 228 ? -10.660 -16.163 6.274 1.00 89.81 228 SER A N 1
ATOM 1838 C CA . SER A 1 228 ? -9.910 -17.338 5.815 1.00 89.81 228 SER A CA 1
ATOM 1839 C C . SER A 1 228 ? -8.506 -16.939 5.361 1.00 89.81 228 SER A C 1
ATOM 1841 O O . SER A 1 228 ? -8.346 -16.291 4.327 1.00 89.81 228 SER A O 1
ATOM 1843 N N . VAL A 1 229 ? -7.479 -17.357 6.106 1.00 91.94 229 VAL A N 1
ATOM 1844 C CA . VAL A 1 229 ? -6.075 -17.216 5.687 1.00 91.94 229 VAL A CA 1
ATOM 1845 C C . VAL A 1 229 ? -5.670 -18.439 4.860 1.00 91.94 229 VAL A C 1
ATOM 1847 O O . VAL A 1 229 ? -5.789 -19.575 5.316 1.00 91.94 229 VAL A O 1
ATOM 1850 N N . GLN A 1 230 ? -5.221 -18.222 3.624 1.00 93.19 230 GLN A N 1
ATOM 1851 C CA . GLN A 1 230 ? -4.900 -19.277 2.661 1.00 93.19 230 GLN A CA 1
ATOM 1852 C C . GLN A 1 230 ? -3.474 -19.120 2.139 1.00 93.19 230 GLN A C 1
ATOM 1854 O O . GLN A 1 230 ? -3.134 -18.091 1.560 1.00 93.19 230 GLN A O 1
ATOM 1859 N N . HIS A 1 231 ? -2.664 -20.170 2.259 1.00 94.00 231 HIS A N 1
ATOM 1860 C CA . HIS A 1 231 ? -1.315 -20.202 1.698 1.00 94.00 231 HIS A CA 1
ATOM 1861 C C . HIS A 1 231 ? -1.340 -20.841 0.309 1.00 94.00 231 HIS A C 1
ATOM 1863 O O . HIS A 1 231 ? -1.424 -22.062 0.181 1.00 94.00 231 HIS A O 1
ATOM 1869 N N . LYS A 1 232 ? -1.335 -20.016 -0.740 1.00 91.50 232 LYS A N 1
ATOM 1870 C CA . LYS A 1 232 ? -1.359 -20.465 -2.140 1.00 91.50 232 LYS A CA 1
ATOM 1871 C C . LYS A 1 232 ? -0.830 -19.372 -3.077 1.00 91.50 232 LYS A C 1
ATOM 1873 O O . LYS A 1 232 ? -0.890 -18.197 -2.715 1.00 91.50 232 LYS A O 1
ATOM 1878 N N . PRO A 1 233 ? -0.379 -19.724 -4.295 1.00 89.44 233 PRO A N 1
ATOM 1879 C CA . PRO A 1 233 ? 0.042 -18.733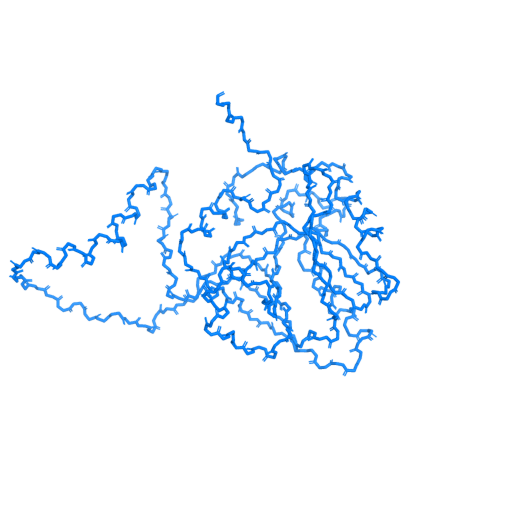 -5.276 1.00 89.44 233 PRO A CA 1
ATOM 1880 C C . PRO A 1 233 ? -1.059 -17.712 -5.583 1.00 89.44 233 PRO A C 1
ATOM 1882 O O . PRO A 1 233 ? -2.234 -18.055 -5.757 1.00 89.44 233 PRO A O 1
ATOM 1885 N N . ILE A 1 234 ? -0.667 -16.448 -5.685 1.00 90.12 234 ILE A N 1
ATOM 1886 C CA . ILE A 1 234 ? -1.550 -15.335 -6.013 1.00 90.12 234 ILE A CA 1
ATOM 1887 C C . ILE A 1 234 ? -1.559 -15.165 -7.532 1.00 90.12 234 ILE A C 1
ATOM 1889 O O . ILE A 1 234 ? -0.617 -14.635 -8.123 1.00 90.12 234 ILE A O 1
ATOM 1893 N N . LEU A 1 235 ? -2.648 -15.601 -8.171 1.00 86.44 235 LEU A N 1
ATOM 1894 C CA . LEU A 1 235 ? -2.801 -15.502 -9.622 1.00 86.44 235 LEU A CA 1
ATOM 1895 C C . LEU A 1 235 ? -3.126 -14.069 -10.074 1.00 86.44 235 LEU A C 1
ATOM 1897 O O . LEU A 1 235 ? -4.026 -13.404 -9.540 1.00 86.44 235 LEU A O 1
ATOM 1901 N N . LEU A 1 236 ? -2.401 -13.612 -11.094 1.00 84.19 236 LEU A N 1
ATOM 1902 C CA . LEU A 1 236 ? -2.558 -12.307 -11.742 1.00 84.19 236 LEU A CA 1
ATOM 1903 C C . LEU A 1 236 ? -3.355 -12.468 -13.049 1.00 84.19 236 LEU A C 1
ATOM 1905 O O . LEU A 1 236 ? -2.788 -12.669 -14.119 1.00 84.19 236 LEU A O 1
ATOM 1909 N N . GLU A 1 237 ? -4.689 -12.456 -12.947 1.00 70.81 237 GLU A N 1
ATOM 1910 C CA . GLU A 1 237 ? -5.595 -12.897 -14.025 1.00 70.81 237 GLU A CA 1
ATOM 1911 C C . GLU A 1 237 ? -5.618 -12.004 -15.274 1.00 70.81 237 GLU A C 1
ATOM 1913 O O . GLU A 1 237 ? -5.774 -12.521 -16.379 1.00 70.81 237 GLU A O 1
ATOM 1918 N N . ASN A 1 238 ? -5.511 -10.679 -15.127 1.00 64.94 238 ASN A N 1
ATOM 1919 C CA . ASN A 1 238 ? -5.722 -9.752 -16.237 1.00 64.94 238 ASN A CA 1
ATOM 1920 C C . ASN A 1 238 ? -4.407 -9.163 -16.737 1.00 64.94 238 ASN A C 1
ATOM 1922 O O . ASN A 1 238 ? -4.022 -8.033 -16.439 1.00 64.94 238 ASN A O 1
ATOM 1926 N N . TYR A 1 239 ? -3.717 -9.988 -17.511 1.00 60.00 239 TYR A N 1
ATOM 1927 C CA . TYR A 1 239 ? -2.451 -9.657 -18.130 1.00 60.00 239 TYR A CA 1
ATOM 1928 C C . TYR A 1 239 ? -2.646 -9.476 -19.638 1.00 60.00 239 TYR A C 1
ATOM 1930 O O . TYR A 1 239 ? -2.319 -10.349 -20.440 1.00 60.00 239 TYR A O 1
ATOM 1938 N N . LEU A 1 240 ? -3.173 -8.323 -20.056 1.00 55.31 240 LEU A N 1
ATOM 1939 C CA . LEU A 1 240 ? -3.163 -7.912 -21.468 1.00 55.31 240 LEU A CA 1
ATOM 1940 C C . LEU A 1 240 ? -1.796 -7.296 -21.850 1.00 55.31 240 LEU A C 1
ATOM 1942 O O . LEU A 1 240 ? -1.668 -6.174 -22.336 1.00 55.31 240 LEU A O 1
ATOM 1946 N N . GLY A 1 241 ? -0.752 -8.090 -21.600 1.00 60.59 241 GLY A N 1
ATOM 1947 C CA . GLY A 1 241 ? 0.386 -8.346 -22.485 1.00 60.59 241 GLY A CA 1
ATOM 1948 C C . GLY A 1 241 ? 1.499 -7.311 -22.623 1.00 60.59 241 GLY A C 1
ATOM 1949 O O . GLY A 1 241 ? 2.657 -7.699 -22.584 1.00 60.59 241 GLY A O 1
ATOM 1950 N N . LEU A 1 242 ? 1.208 -6.024 -22.828 1.00 60.03 242 LEU A N 1
ATOM 1951 C CA . LEU A 1 242 ? 2.252 -5.052 -23.217 1.00 60.03 242 LEU A CA 1
ATOM 1952 C C . LEU A 1 242 ? 2.289 -3.803 -22.339 1.00 60.03 242 LEU A C 1
ATOM 1954 O O . LEU A 1 242 ? 3.374 -3.360 -21.968 1.00 60.03 242 LEU A O 1
ATOM 1958 N N . GLY A 1 243 ? 1.129 -3.260 -21.963 1.00 67.69 243 GLY A N 1
ATOM 1959 C CA . GLY A 1 243 ? 1.062 -2.062 -21.121 1.00 67.69 243 GLY A CA 1
ATOM 1960 C C . GLY A 1 243 ? 1.703 -2.287 -19.751 1.00 67.69 243 GLY A C 1
ATOM 1961 O O . GLY A 1 243 ? 2.609 -1.548 -19.376 1.00 67.69 243 GLY A O 1
ATOM 1962 N N . ALA A 1 244 ? 1.303 -3.358 -19.061 1.00 72.75 244 ALA A N 1
ATOM 1963 C CA . ALA A 1 244 ? 1.854 -3.735 -17.759 1.00 72.75 244 ALA A CA 1
ATOM 1964 C C . ALA A 1 244 ? 3.355 -4.067 -17.829 1.00 72.75 244 ALA A C 1
ATOM 1966 O O . ALA A 1 244 ? 4.119 -3.647 -16.965 1.00 72.75 244 ALA A O 1
ATOM 1967 N N . LEU A 1 245 ? 3.815 -4.728 -18.903 1.00 71.00 245 LEU A N 1
ATOM 1968 C CA . LEU A 1 245 ? 5.247 -4.974 -19.115 1.00 71.00 245 LEU A CA 1
ATOM 1969 C C . LEU A 1 245 ? 6.040 -3.685 -19.223 1.00 71.00 245 LEU A C 1
ATOM 1971 O O . LEU A 1 245 ? 7.062 -3.545 -18.564 1.00 71.00 245 LEU A O 1
ATOM 1975 N N . ILE A 1 246 ? 5.589 -2.756 -20.065 1.00 71.00 246 ILE A N 1
ATOM 1976 C CA . ILE A 1 246 ? 6.262 -1.470 -20.255 1.00 71.00 246 ILE A CA 1
ATOM 1977 C C . ILE A 1 246 ? 6.213 -0.668 -18.954 1.00 71.00 246 ILE A C 1
ATOM 1979 O O . ILE A 1 246 ? 7.214 -0.065 -18.572 1.00 71.00 246 ILE A O 1
ATOM 1983 N N . HIS A 1 247 ? 5.076 -0.684 -18.261 1.00 79.12 247 HIS A N 1
ATOM 1984 C CA . HIS A 1 247 ? 4.881 0.014 -17.000 1.00 79.12 247 HIS A CA 1
ATOM 1985 C C . HIS A 1 247 ? 5.832 -0.489 -15.912 1.00 79.12 247 HIS A C 1
ATOM 1987 O O . HIS A 1 247 ? 6.546 0.312 -15.309 1.00 79.12 247 HIS A O 1
ATOM 1993 N N . ASN A 1 248 ? 5.887 -1.802 -15.702 1.00 80.75 248 ASN A N 1
ATOM 1994 C CA . ASN A 1 248 ? 6.699 -2.410 -14.651 1.00 80.75 248 ASN A CA 1
ATOM 1995 C C . ASN A 1 248 ? 8.184 -2.417 -15.026 1.00 80.75 248 ASN A C 1
ATOM 1997 O O . ASN A 1 248 ? 9.021 -2.094 -14.195 1.00 80.75 248 ASN A O 1
ATOM 2001 N N . LYS A 1 249 ? 8.535 -2.680 -16.295 1.00 76.00 249 LYS A N 1
ATOM 2002 C CA . LYS A 1 249 ? 9.934 -2.637 -16.760 1.00 76.00 249 LYS A CA 1
ATOM 2003 C C . LYS A 1 249 ? 10.564 -1.254 -16.602 1.00 76.00 249 LYS A C 1
ATOM 2005 O O . LYS A 1 249 ? 11.759 -1.167 -16.349 1.00 76.00 249 LYS A O 1
ATOM 2010 N N . ASN A 1 250 ? 9.780 -0.191 -16.779 1.00 74.81 250 ASN A N 1
ATOM 2011 C CA . ASN A 1 250 ? 10.245 1.187 -16.605 1.00 74.81 250 ASN A CA 1
ATOM 2012 C C . ASN A 1 250 ? 9.926 1.757 -15.212 1.00 74.81 250 ASN A C 1
ATOM 2014 O O . ASN A 1 250 ? 10.100 2.961 -14.995 1.00 74.81 250 ASN A O 1
ATOM 2018 N N . SER A 1 251 ? 9.416 0.930 -14.290 1.00 82.38 251 SER A N 1
ATOM 2019 C CA . SER A 1 251 ? 9.055 1.330 -12.927 1.00 82.38 251 SER A CA 1
ATOM 2020 C C . SER A 1 251 ? 8.179 2.593 -12.903 1.00 82.38 251 SER A C 1
ATOM 2022 O O . SER A 1 251 ? 8.417 3.525 -12.131 1.00 82.38 251 SER A O 1
ATOM 2024 N N . LEU A 1 252 ? 7.184 2.677 -13.801 1.00 84.25 252 LEU A N 1
ATOM 2025 C CA . LEU A 1 252 ? 6.358 3.879 -14.005 1.00 84.25 252 LEU A CA 1
ATOM 2026 C C . LEU A 1 252 ? 5.474 4.216 -12.798 1.00 84.25 252 LEU A C 1
ATOM 2028 O O . LEU A 1 252 ? 5.168 5.386 -12.576 1.00 84.25 252 LEU A O 1
ATOM 2032 N N . GLY A 1 253 ? 5.109 3.212 -12.001 1.00 85.25 253 GLY A N 1
ATOM 2033 C CA . GLY A 1 253 ? 4.301 3.389 -10.796 1.00 85.25 253 GLY A CA 1
ATOM 2034 C C . GLY A 1 253 ? 5.077 3.807 -9.548 1.00 85.25 253 GLY A C 1
ATOM 2035 O O . GLY A 1 253 ? 4.456 3.930 -8.494 1.00 85.25 253 GLY A O 1
ATOM 2036 N N . PHE A 1 254 ? 6.389 4.026 -9.660 1.00 89.62 254 PHE A N 1
ATOM 2037 C CA . PHE A 1 254 ? 7.258 4.468 -8.569 1.00 89.62 254 PHE A CA 1
ATOM 2038 C C . PHE A 1 254 ? 7.695 5.920 -8.775 1.00 89.62 254 PHE A C 1
ATOM 2040 O O . PHE A 1 254 ? 7.933 6.361 -9.911 1.00 89.62 254 PHE A O 1
ATOM 2047 N N . PHE A 1 255 ? 7.837 6.666 -7.680 1.00 89.94 255 PHE A N 1
ATOM 2048 C CA . PHE A 1 255 ? 8.363 8.026 -7.711 1.00 89.94 255 PHE A CA 1
ATOM 2049 C C . PHE A 1 255 ? 9.889 7.977 -7.725 1.00 89.94 255 PHE A C 1
ATOM 2051 O O . PHE A 1 255 ? 10.553 7.915 -6.689 1.00 89.94 255 PHE A O 1
ATOM 2058 N N . LYS A 1 256 ? 10.449 7.995 -8.939 1.00 87.88 256 LYS A N 1
ATOM 2059 C CA . LYS A 1 256 ? 11.889 7.887 -9.184 1.00 87.88 256 LYS A CA 1
ATOM 2060 C C . LYS A 1 256 ? 12.416 9.015 -10.055 1.00 87.88 256 LYS A C 1
ATOM 2062 O O . LYS A 1 256 ? 11.711 9.520 -10.931 1.00 87.88 256 LYS A O 1
ATOM 2067 N N . VAL A 1 257 ? 13.686 9.357 -9.869 1.00 85.19 257 VAL A N 1
ATOM 2068 C CA . VAL A 1 257 ? 14.443 10.169 -10.818 1.00 85.19 257 VAL A CA 1
ATOM 2069 C C . VAL A 1 257 ? 14.601 9.354 -12.096 1.00 85.19 257 VAL A C 1
ATOM 2071 O O . VAL A 1 257 ? 15.243 8.310 -12.121 1.00 85.19 257 VAL A O 1
ATOM 2074 N N . ARG A 1 258 ? 13.993 9.835 -13.175 1.00 76.88 258 ARG A N 1
ATOM 2075 C CA . ARG A 1 258 ? 14.217 9.320 -14.525 1.00 76.88 258 ARG A CA 1
ATOM 2076 C C . ARG A 1 258 ? 15.149 10.329 -15.178 1.00 76.88 258 ARG A C 1
ATOM 2078 O O . ARG A 1 258 ? 14.826 11.513 -15.166 1.00 76.88 258 ARG A O 1
ATOM 2085 N N . GLY A 1 259 ? 16.337 9.891 -15.601 1.00 65.00 259 GLY A N 1
ATOM 2086 C CA . GLY A 1 259 ? 17.424 10.762 -16.066 1.00 65.00 259 GLY A CA 1
ATOM 2087 C C . GLY A 1 259 ? 16.980 11.864 -17.041 1.00 65.00 259 GLY A C 1
ATOM 2088 O O . GLY A 1 259 ? 15.912 11.791 -17.643 1.00 65.00 259 GLY A O 1
ATOM 2089 N N . LYS A 1 260 ? 17.807 12.907 -17.188 1.00 45.88 260 LYS A N 1
ATOM 2090 C CA . LYS A 1 260 ? 17.504 14.103 -17.990 1.00 45.88 260 LYS A CA 1
ATOM 2091 C C . LYS A 1 260 ? 17.151 13.744 -19.444 1.00 45.88 260 LYS A C 1
ATOM 2093 O O . LYS A 1 260 ? 18.043 13.619 -20.276 1.00 45.88 260 LYS A O 1
ATOM 2098 N N . PHE A 1 261 ? 15.866 13.669 -19.773 1.00 42.50 261 PHE A N 1
ATOM 2099 C CA . PHE A 1 261 ? 15.411 13.974 -21.124 1.00 42.50 261 PHE A CA 1
ATOM 2100 C C . PHE A 1 261 ? 15.296 15.496 -21.208 1.00 42.50 261 PHE A C 1
ATOM 2102 O O . PHE A 1 261 ? 14.303 16.079 -20.782 1.00 42.50 261 PHE A O 1
ATOM 2109 N N . SER A 1 262 ? 16.372 16.141 -21.662 1.00 30.70 262 SER A N 1
ATOM 2110 C CA . SER A 1 262 ? 16.280 17.505 -22.181 1.00 30.70 262 SER A CA 1
ATOM 2111 C C . SER A 1 262 ? 15.604 17.394 -23.545 1.00 30.70 262 SER A C 1
ATOM 2113 O O . SER A 1 262 ? 16.115 16.674 -24.404 1.00 30.70 262 SER A O 1
ATOM 2115 N N . PHE A 1 263 ? 14.448 18.033 -23.703 1.00 36.66 263 PHE A N 1
ATOM 2116 C CA . PHE A 1 263 ? 13.938 18.397 -25.024 1.00 36.66 263 PHE A CA 1
ATOM 2117 C C . PHE A 1 263 ? 14.626 19.684 -25.482 1.00 36.66 263 PHE A C 1
ATOM 2119 O O . PHE A 1 263 ? 15.039 20.464 -24.588 1.00 36.66 263 PHE A O 1
#

Sequence (263 aa):
VPWSGENAKDFFCYRNGLVSNAVGECKKEVLTPDDGELIGSWLLTEISFWDNEKERLVLLTTRMLITVKYDFIALKQLDYRKVPLDVIDTVIVGDLAYPPISLIPHIDGLATGVTSIVKGCLVRPLQERWAGMPSACTSANTFRINNFEARSRNLSGVRTMWNQGKPLSFIRKWNPFEKDIPFNTFTSHPLLWHTDDDNGERKIYNVDDFLNQLIETMDRRIKTFQCSVQHKPILLENYLGLGALIHNKNSLGFFKVRGKFSF

pLDDT: mean 76.06, std 21.64, range [27.83, 98.31]

Radius of gyration: 21.48 Å; chains: 1; bounding box: 39×51×70 Å

Secondary structure (DSSP, 8-state):
----S--GGGBGGGSTTHHHHHHHHHHHHT--GGG--EEEEEEEEEE-TTS-EEEEEEEEESSEEEEEEEETTTTEEEEEEEEEGGG--EEEEEEEEE-TT-------S----THHHHHHHHSHHHHTTT--------------GGG-PPEEEEEEEEEEESSTTPPPPHHHHH-TT----SEEEEE--GGGGTS-GGGSGGGGG-HHHHHHHHHHHHHHH-TT---EEEES-EE-----TTHHHHHHHTTTTS-B-------